Protein AF-0000000067989330 (afdb_homodimer)

Nearest PDB structures (foldseek):
  2az1-assembly1_B  TM=4.682E-01  e=2.574E+00  Halobacterium salinarum
  4ane-assembly1_D  TM=4.629E-01  e=2.574E+00  Mycobacterium tuberculosis
  5x00-assembly1_B  TM=3.707E-01  e=2.950E+00  Vibrio cholerae M66-2
  3vgv-assembly1_A  TM=3.339E-01  e=3.381E+00  Halomonas sp. #593
  7pqe-assembly1_C  TM=2.725E-01  e=4.754E+00  Legionella pneumophila

InterPro domains:
  IPR029063 S-adenosyl-L-methionine-dependent methyltransferase superfamily [G3DSA:3.40.50.150] (1-81)
  IPR029063 S-adenosyl-L-methionine-dependent methyltransferase superfamily [SSF53335] (1-58)

pLDDT: mean 79.49, std 16.23, range [40.19, 97.88]

Secondary structure (DSSP, 8-state):
-HHHHHHHSPTT-EEEEEEE------TTHHHHHHHHHHHHHHHHHHHHHTSTTBPPPEEEEE---TT--TTSHHHHHHHHTT---TTS-EEEEEEEBSS------/-HHHHHHHSPTT-EEEEEEE------GGGHHHHHHHHHHHHHHHHHHHHTSTTBPPPEEEEE---TT--TTSHHHHHHHHTT---TTS-EEEEEEEBSS------

Sequence (210 aa):
VFAEVFRLLKPGGVFIVSFSNRMFYEKAISAWREGTGYSRVQFVVQYFQSVEGFTEPEVIRKLPAANDEENSPVGWIMKLFGLFSGSDPFYAVIAYRNFKPIHDNVFAEVFRLLKPGGVFIVSFSNRMFYEKAISAWREGTGYSRVQFVVQYFQSVEGFTEPEVIRKLPAANDEENSPVGWIMKLFGLFSGSDPFYAVIAYRNFKPIHDN

Organism: Pisum sativum (NCBI:txid3888)

Radius of gyration: 16.74 Å; Cα contacts (8 Å, |Δi|>4): 351; chains: 2; bounding box: 35×39×51 Å

Solvent-accessible surface area (backbone atoms only — not comparable to full-atom values): 11647 Å² total; per-residue (Å²): 109,66,60,59,51,52,70,71,42,46,81,40,7,39,42,35,44,32,40,32,42,81,58,73,84,56,75,83,50,51,68,64,46,46,52,53,50,48,52,54,49,50,51,54,47,49,54,50,69,68,32,88,52,46,35,84,66,44,79,49,77,45,66,51,45,97,75,47,56,62,86,36,73,64,28,48,46,31,46,73,74,65,39,79,56,53,49,29,36,37,38,34,40,35,31,14,29,67,37,75,72,80,73,81,130,109,63,59,60,52,52,69,72,42,48,81,40,9,39,43,35,44,32,39,32,41,80,57,73,82,57,76,85,50,51,68,64,47,47,52,54,50,50,52,53,49,50,50,53,47,50,54,52,68,69,32,89,53,47,36,83,66,43,78,48,77,44,66,48,44,97,77,46,56,62,82,35,73,65,27,49,47,31,44,74,75,65,40,80,56,51,49,28,36,36,38,35,40,35,33,16,29,67,39,72,73,79,71,82,129

Structure (mmCIF, N/CA/C/O backbone):
data_AF-0000000067989330-model_v1
#
loop_
_entity.id
_entity.type
_entity.pdbx_description
1 polymer 'Uncharacterized protein'
#
loop_
_atom_site.group_PDB
_atom_site.id
_atom_site.type_symbol
_atom_site.label_atom_id
_atom_site.label_alt_id
_atom_site.label_comp_id
_atom_site.label_asym_id
_atom_site.label_entity_id
_atom_site.label_seq_id
_atom_site.pdbx_PDB_ins_code
_atom_site.Cartn_x
_atom_site.Cartn_y
_atom_site.Cartn_z
_atom_site.occupancy
_atom_site.B_iso_or_equiv
_atom_site.auth_seq_id
_atom_site.auth_comp_id
_atom_site.auth_asym_id
_atom_site.auth_atom_id
_atom_site.pdbx_PDB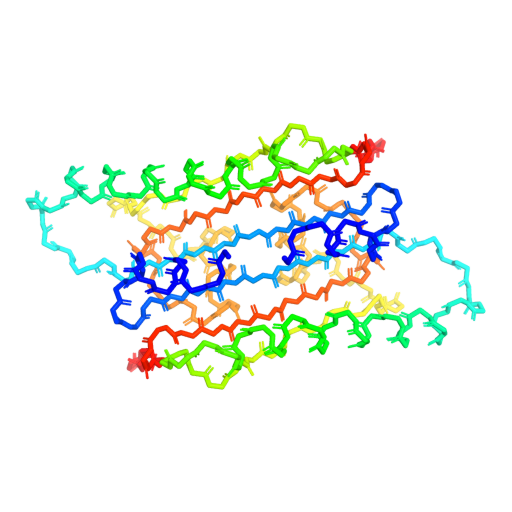_model_num
ATOM 1 N N . VAL A 1 1 ? 0.65 -13.734 -3.471 1 89.94 1 VAL A N 1
ATOM 2 C CA . VAL A 1 1 ? 0.939 -12.766 -2.42 1 89.94 1 VAL A CA 1
ATOM 3 C C . VAL A 1 1 ? -0.36 -12.344 -1.74 1 89.94 1 VAL A C 1
ATOM 5 O O . VAL A 1 1 ? -0.466 -12.375 -0.512 1 89.94 1 VAL A O 1
ATOM 8 N N . PHE A 1 2 ? -1.464 -12.07 -2.402 1 94.44 2 PHE A N 1
ATOM 9 C CA . PHE A 1 2 ? -2.676 -11.516 -1.812 1 94.44 2 PHE A CA 1
ATOM 10 C C . PHE A 1 2 ? -3.354 -12.531 -0.903 1 94.44 2 PHE A C 1
ATOM 12 O O . PHE A 1 2 ? -3.816 -12.188 0.186 1 94.44 2 PHE A O 1
ATOM 19 N N . ALA A 1 3 ? -3.352 -13.766 -1.355 1 94.06 3 ALA A N 1
ATOM 20 C CA . ALA A 1 3 ? -3.939 -14.82 -0.529 1 94.06 3 ALA A CA 1
ATOM 21 C C . ALA A 1 3 ? -3.156 -15 0.768 1 94.06 3 ALA A C 1
ATOM 23 O O . ALA A 1 3 ? -3.742 -15.227 1.829 1 94.06 3 ALA A O 1
ATOM 24 N N . GLU A 1 4 ? -1.891 -14.953 0.592 1 92 4 GLU A N 1
ATOM 25 C CA . GLU A 1 4 ? -1.047 -15.109 1.773 1 92 4 GLU A CA 1
ATOM 26 C C . GLU A 1 4 ? -1.251 -13.961 2.752 1 92 4 GLU A C 1
ATOM 28 O O . GLU A 1 4 ? -1.34 -14.172 3.963 1 92 4 GLU A O 1
ATOM 33 N N . VAL A 1 5 ? -1.293 -12.711 2.213 1 93.38 5 VAL A N 1
ATOM 34 C CA . VAL A 1 5 ? -1.535 -11.562 3.078 1 93.38 5 VAL A CA 1
ATOM 35 C C . VAL A 1 5 ? -2.887 -11.711 3.771 1 93.38 5 VAL A C 1
ATOM 37 O O . VAL A 1 5 ? -3.018 -11.414 4.961 1 93.38 5 VAL A O 1
ATOM 40 N N . PHE A 1 6 ? -3.871 -12.203 3.037 1 94.75 6 PHE A N 1
ATOM 41 C CA . PHE A 1 6 ? -5.191 -12.438 3.611 1 94.75 6 PHE A CA 1
ATOM 42 C C . PHE A 1 6 ? -5.098 -13.359 4.82 1 94.75 6 PHE A C 1
ATOM 44 O O . PHE A 1 6 ? -5.73 -13.117 5.848 1 94.75 6 PHE A O 1
ATOM 51 N N . ARG A 1 7 ? -4.309 -14.352 4.707 1 93.38 7 ARG A N 1
ATOM 52 C CA . ARG A 1 7 ? -4.195 -15.336 5.781 1 93.38 7 ARG A CA 1
ATOM 53 C C . ARG A 1 7 ? -3.477 -14.742 6.988 1 93.38 7 ARG A C 1
ATOM 55 O O . ARG A 1 7 ? -3.74 -15.133 8.125 1 93.38 7 ARG A O 1
ATOM 62 N N . LEU A 1 8 ? -2.625 -13.797 6.727 1 88.69 8 LEU A N 1
ATOM 63 C CA . LEU A 1 8 ? -1.818 -13.203 7.789 1 88.69 8 LEU A CA 1
ATOM 64 C C . LEU A 1 8 ? -2.604 -12.125 8.531 1 88.69 8 LEU A C 1
ATOM 66 O O . LEU A 1 8 ? -2.283 -11.797 9.68 1 88.69 8 LEU A O 1
ATOM 70 N N . LEU A 1 9 ? -3.631 -11.555 7.906 1 90.06 9 LEU A N 1
ATOM 71 C CA . LEU A 1 9 ? -4.438 -10.508 8.523 1 90.06 9 LEU A CA 1
ATOM 72 C C . LEU A 1 9 ? -5.449 -11.102 9.5 1 90.06 9 LEU A C 1
ATOM 74 O O . LEU A 1 9 ? -5.996 -12.18 9.25 1 90.06 9 LEU A O 1
ATOM 78 N N . LYS A 1 10 ? -5.609 -10.391 10.547 1 89.38 10 LYS A N 1
ATOM 79 C CA . LYS A 1 10 ? -6.77 -10.688 11.375 1 89.38 10 LYS A CA 1
ATOM 80 C C . LYS A 1 10 ? -8.055 -10.188 10.727 1 89.38 10 LYS A C 1
ATOM 82 O O . LYS A 1 10 ? -8.031 -9.273 9.898 1 89.38 10 LYS A O 1
ATOM 87 N N . PRO A 1 11 ? -9.172 -10.859 11.055 1 92.44 11 PRO A N 1
ATOM 88 C CA . PRO A 1 11 ? -10.43 -10.289 10.562 1 92.44 11 PRO A CA 1
ATOM 89 C C . PRO A 1 11 ? -10.539 -8.789 10.836 1 92.44 11 PRO A C 1
ATOM 91 O O . PRO A 1 11 ? -10.242 -8.336 11.945 1 92.44 11 PRO A O 1
ATOM 94 N N . GLY A 1 12 ? -10.93 -8.023 9.922 1 91.44 12 GLY A N 1
ATOM 95 C CA . GLY A 1 12 ? -11 -6.574 10.047 1 91.44 12 GLY A CA 1
ATOM 96 C C . GLY A 1 12 ? -9.688 -5.883 9.719 1 91.44 12 GLY A C 1
ATOM 97 O O . GLY A 1 12 ? -9.625 -4.652 9.664 1 91.44 12 GLY A O 1
ATOM 98 N N . GLY A 1 13 ? -8.633 -6.703 9.57 1 91.44 13 GLY A N 1
ATOM 99 C CA . GLY A 1 13 ? -7.355 -6.125 9.172 1 91.44 13 GLY A CA 1
ATOM 100 C C . GLY A 1 13 ? -7.391 -5.523 7.777 1 91.44 13 GLY A C 1
ATOM 101 O O . GLY A 1 13 ? -8.148 -5.973 6.918 1 91.44 13 GLY A O 1
ATOM 102 N N . VAL A 1 14 ? -6.586 -4.535 7.586 1 93.06 14 VAL A N 1
ATOM 103 C CA . VAL A 1 14 ? -6.602 -3.799 6.324 1 93.06 14 VAL A CA 1
ATOM 104 C C . VAL A 1 14 ? -5.34 -4.121 5.523 1 93.06 14 VAL A C 1
ATOM 106 O O . VAL A 1 14 ? -4.266 -4.312 6.098 1 93.06 14 VAL A O 1
ATOM 109 N N . PHE A 1 15 ? -5.461 -4.262 4.188 1 94.56 15 PHE A N 1
ATOM 110 C CA . PHE A 1 15 ? -4.406 -4.426 3.197 1 94.56 15 PHE A CA 1
ATOM 111 C C . PHE A 1 15 ? -4.48 -3.33 2.139 1 94.56 15 PHE A C 1
ATOM 113 O O . PHE A 1 15 ? -5.543 -3.098 1.555 1 94.56 15 PHE A O 1
ATOM 120 N N . ILE A 1 16 ? -3.406 -2.57 2.014 1 94.06 16 ILE A N 1
ATOM 121 C CA . ILE A 1 16 ? -3.346 -1.416 1.124 1 94.06 16 ILE A CA 1
ATOM 122 C C . ILE A 1 16 ? -2.227 -1.61 0.103 1 94.06 16 ILE A C 1
ATOM 124 O O . ILE A 1 16 ? -1.088 -1.911 0.47 1 94.06 16 ILE A O 1
ATOM 128 N N . VAL A 1 17 ? -2.531 -1.491 -1.108 1 95.75 17 VAL A N 1
ATOM 129 C CA . VAL A 1 17 ? -1.569 -1.532 -2.203 1 95.75 17 VAL A CA 1
ATOM 130 C C . VAL A 1 17 ? -1.568 -0.195 -2.941 1 95.75 17 VAL A C 1
ATOM 132 O O . VAL A 1 17 ? -2.607 0.25 -3.434 1 95.75 17 VAL A O 1
ATOM 135 N N . SER A 1 18 ? -0.429 0.461 -2.982 1 92.88 18 SER A N 1
ATOM 136 C CA . SER A 1 18 ? -0.353 1.779 -3.602 1 92.88 18 SER A CA 1
ATOM 137 C C . SER A 1 18 ? 0.789 1.853 -4.609 1 92.88 18 SER A C 1
ATOM 139 O O . SER A 1 18 ? 1.743 1.076 -4.531 1 92.88 18 SER A O 1
ATOM 141 N N . PHE A 1 19 ? 0.673 2.74 -5.516 1 91.12 19 PHE A N 1
ATOM 142 C CA . PHE A 1 19 ? 1.76 2.986 -6.453 1 91.12 19 PHE A CA 1
ATOM 143 C C . PHE A 1 19 ? 1.653 4.387 -7.051 1 91.12 19 PHE A C 1
ATOM 145 O O . PHE A 1 19 ? 0.578 4.984 -7.047 1 91.12 19 PHE A O 1
ATOM 152 N N . SER A 1 20 ? 2.768 4.922 -7.441 1 88 20 SER A N 1
ATOM 153 C CA . SER A 1 20 ? 2.887 6.238 -8.062 1 88 20 SER A CA 1
ATOM 154 C C . SER A 1 20 ? 4.012 6.266 -9.086 1 88 20 SER A C 1
ATOM 156 O O . SER A 1 20 ? 5.043 5.617 -8.906 1 88 20 SER A O 1
ATOM 158 N N . ASN A 1 21 ? 3.723 6.941 -10.219 1 83.56 21 ASN A N 1
ATOM 159 C CA . ASN A 1 21 ? 4.762 7.297 -11.18 1 83.56 21 ASN A CA 1
ATOM 160 C C . ASN A 1 21 ? 4.992 8.805 -11.227 1 83.56 21 ASN A C 1
ATOM 162 O O . ASN A 1 21 ? 4.039 9.586 -11.148 1 83.56 21 ASN A O 1
ATOM 166 N N . ARG A 1 22 ? 6.207 9.156 -11.133 1 77.12 22 ARG A N 1
ATOM 167 C CA . ARG A 1 22 ? 6.504 10.578 -11.281 1 77.12 22 ARG A CA 1
ATOM 168 C C . ARG A 1 22 ? 5.906 11.133 -12.57 1 77.12 22 ARG A C 1
ATOM 170 O O . ARG A 1 22 ? 5.941 10.469 -13.609 1 77.12 22 ARG A O 1
ATOM 177 N N . MET A 1 23 ? 5.066 12.281 -12.305 1 69.94 23 MET A N 1
ATOM 178 C CA . MET A 1 23 ? 4.535 12.945 -13.492 1 69.94 23 MET A CA 1
ATOM 179 C C . MET A 1 23 ? 5.504 14.008 -14 1 69.94 23 MET A C 1
ATOM 181 O O . MET A 1 23 ? 6.086 14.758 -13.203 1 69.94 23 MET A O 1
ATOM 185 N N . PHE A 1 24 ? 5.996 13.789 -15.109 1 59.03 24 PHE A N 1
ATOM 186 C CA . PHE A 1 24 ? 6.715 14.875 -15.766 1 59.03 24 PHE A CA 1
ATOM 187 C C . PHE A 1 24 ? 5.746 15.805 -16.484 1 59.03 24 PHE A C 1
ATOM 189 O O . PHE A 1 24 ? 4.754 15.352 -17.062 1 59.03 24 PHE A O 1
ATOM 196 N N . TYR A 1 25 ? 5.262 16.969 -15.922 1 52.5 25 TYR A N 1
ATOM 197 C CA . TYR A 1 25 ? 4.363 18.031 -16.359 1 52.5 25 TYR A CA 1
ATOM 198 C C . TYR A 1 25 ? 4.188 18.016 -17.859 1 52.5 25 TYR A C 1
ATOM 200 O O . TYR A 1 25 ? 3.656 18.969 -18.453 1 52.5 25 TYR A O 1
ATOM 208 N N . GLU A 1 26 ? 4.422 17.031 -18.578 1 50.88 26 GLU A N 1
ATOM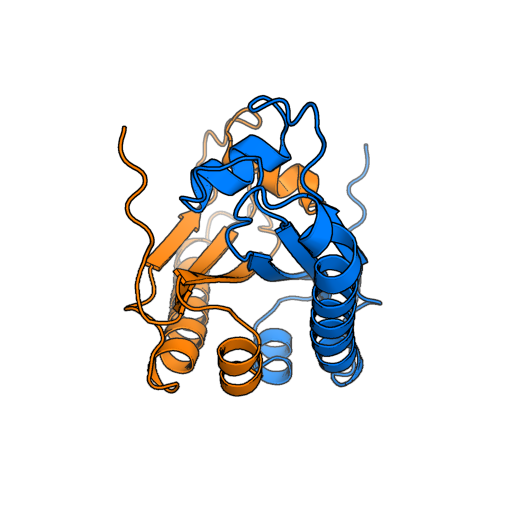 209 C CA . GLU A 1 26 ? 4.078 17.391 -19.953 1 50.88 26 GLU A CA 1
ATOM 210 C C . GLU A 1 26 ? 2.568 17.328 -20.172 1 50.88 26 GLU A C 1
ATOM 212 O O . GLU A 1 26 ? 1.922 16.344 -19.797 1 50.88 26 GLU A O 1
ATOM 217 N N . LYS A 1 27 ? 1.828 18.438 -20.344 1 49.81 27 LYS A N 1
ATOM 218 C CA . LYS A 1 27 ? 0.427 18.688 -20.672 1 49.81 27 LYS A CA 1
ATOM 219 C C . LYS A 1 27 ? -0.193 17.469 -21.375 1 49.81 27 LYS A C 1
ATOM 221 O O . LYS A 1 27 ? -1.344 17.125 -21.109 1 49.81 27 LYS A O 1
ATOM 226 N N . ALA A 1 28 ? 0.217 17.234 -22.547 1 50.84 28 ALA A N 1
ATOM 227 C CA . ALA A 1 28 ? -0.42 16.312 -23.484 1 50.84 28 ALA A CA 1
ATOM 228 C C . ALA A 1 28 ? -0.554 14.922 -22.875 1 50.84 28 ALA A C 1
ATOM 230 O O . ALA A 1 28 ? -1.504 14.195 -23.188 1 50.84 28 ALA A O 1
ATOM 231 N N . ILE A 1 29 ? 0.165 14.602 -21.859 1 53.69 29 ILE A N 1
ATOM 232 C CA . ILE A 1 29 ? 0.426 13.227 -21.453 1 53.69 29 ILE A CA 1
ATOM 233 C C . ILE A 1 29 ? -0.495 12.852 -20.281 1 53.69 29 ILE A C 1
ATOM 235 O O . ILE A 1 29 ? -0.754 11.672 -20.047 1 53.69 29 ILE A O 1
ATOM 239 N N . SER A 1 30 ? -1.407 13.805 -20 1 57.06 30 SER A N 1
ATOM 240 C CA . SER A 1 30 ? -2.18 13.531 -18.797 1 57.06 30 SER A CA 1
ATOM 241 C C . SER A 1 30 ? -3.25 12.477 -19.047 1 57.06 30 SER A C 1
ATOM 243 O O . SER A 1 30 ? -3.42 11.555 -18.25 1 57.06 30 SER A O 1
ATOM 245 N N . ALA A 1 31 ? -3.982 12.727 -20.297 1 56.81 31 ALA A N 1
ATOM 246 C CA . ALA A 1 31 ? -5.105 11.828 -20.547 1 56.81 31 ALA A CA 1
ATOM 247 C C . ALA A 1 31 ? -4.637 10.383 -20.688 1 56.81 31 ALA A C 1
ATOM 249 O O . ALA A 1 31 ? -5.258 9.469 -20.141 1 56.81 31 ALA A O 1
ATOM 250 N N . TRP A 1 32 ? -3.637 10.219 -21.469 1 57.34 32 TRP A N 1
ATOM 251 C CA . TRP A 1 32 ? -3.127 8.875 -21.703 1 57.34 32 TRP A CA 1
ATOM 252 C C . TRP A 1 32 ? -2.607 8.258 -20.406 1 57.34 32 TRP A C 1
ATOM 254 O O . TRP A 1 32 ? -2.818 7.07 -20.156 1 57.34 32 TRP A O 1
ATOM 264 N N . ARG A 1 33 ? -2.182 9.055 -19.641 1 60.06 33 ARG A N 1
ATOM 265 C CA . ARG A 1 33 ? -1.588 8.586 -18.391 1 60.06 33 ARG A CA 1
ATOM 266 C C . ARG A 1 33 ? -2.662 8.109 -17.422 1 60.06 33 ARG A C 1
ATOM 268 O O . ARG A 1 33 ? -2.475 7.105 -16.719 1 60.06 33 ARG A O 1
ATOM 275 N N . GLU A 1 34 ? -3.705 8.781 -17.547 1 61.72 34 GLU A N 1
ATOM 276 C CA . GLU A 1 34 ? -4.805 8.383 -16.672 1 61.72 34 GLU A CA 1
ATOM 277 C C . GLU A 1 34 ? -5.34 7.004 -17.047 1 61.72 34 GLU A C 1
ATOM 279 O O . GLU A 1 34 ? -5.711 6.215 -16.188 1 61.72 34 GLU A O 1
ATOM 284 N N . GLY A 1 35 ? -5.273 6.754 -18.328 1 63.16 35 GLY A N 1
ATOM 285 C CA . GLY A 1 35 ? -5.723 5.441 -18.766 1 63.16 35 GLY A CA 1
ATOM 286 C C . GLY A 1 35 ? -4.859 4.309 -18.25 1 63.16 35 GLY A C 1
ATOM 287 O O . GLY A 1 35 ? -5.375 3.293 -17.781 1 63.16 35 GLY A O 1
ATOM 288 N N . THR A 1 36 ? -3.645 4.668 -18.219 1 71.56 36 THR A N 1
ATOM 289 C CA . THR A 1 36 ? -2.715 3.643 -17.75 1 71.56 36 THR A CA 1
ATOM 290 C C . THR A 1 36 ? -2.842 3.436 -16.25 1 71.56 36 THR A C 1
ATOM 292 O O . THR A 1 36 ? -2.83 2.301 -15.766 1 71.56 36 THR A O 1
ATOM 295 N N . GLY A 1 37 ? -3.178 4.621 -15.617 1 74.88 37 GLY A N 1
ATOM 296 C CA . GLY A 1 37 ? -3.371 4.527 -14.18 1 74.88 37 GLY A CA 1
ATOM 297 C C . GLY A 1 37 ? -4.594 3.717 -13.789 1 74.88 37 GLY A C 1
ATOM 298 O O . GLY A 1 37 ? -4.535 2.9 -12.867 1 74.88 37 GLY A O 1
ATOM 299 N N . TYR A 1 38 ? -5.602 3.955 -14.625 1 78.44 38 TYR A N 1
ATOM 300 C CA . TYR A 1 38 ? -6.844 3.232 -14.375 1 78.44 38 TYR A CA 1
ATOM 301 C C . TYR A 1 38 ? -6.652 1.731 -14.562 1 78.44 38 TYR A C 1
ATOM 303 O O . TYR A 1 38 ? -7.113 0.932 -13.75 1 78.44 38 TYR A O 1
ATOM 311 N N . SER A 1 39 ? -5.969 1.398 -15.586 1 85.75 39 SER A N 1
ATOM 312 C CA . SER A 1 39 ? -5.754 -0.017 -15.867 1 85.75 39 SER A CA 1
ATOM 313 C C . SER A 1 39 ? -4.934 -0.68 -14.766 1 85.75 39 SER A C 1
ATOM 315 O O . SER A 1 39 ? -5.203 -1.82 -14.383 1 85.75 39 SER A O 1
ATOM 317 N N . ARG A 1 40 ? -4.008 0.059 -14.25 1 86.88 40 ARG A N 1
ATOM 318 C CA . ARG A 1 40 ? -3.164 -0.493 -13.195 1 86.88 40 ARG A CA 1
ATOM 319 C C . ARG A 1 40 ? -3.959 -0.708 -11.906 1 86.88 40 ARG A C 1
ATOM 321 O O . ARG A 1 40 ? -3.799 -1.729 -11.234 1 86.88 40 ARG A O 1
ATOM 328 N N . VAL A 1 41 ? -4.848 0.249 -11.711 1 91.81 41 VAL A N 1
ATOM 329 C CA . VAL A 1 41 ? -5.695 0.142 -10.531 1 91.81 41 VAL A CA 1
ATOM 330 C C . VAL A 1 41 ? -6.617 -1.07 -10.664 1 91.81 41 VAL A C 1
ATOM 332 O O . VAL A 1 41 ? -6.77 -1.849 -9.727 1 91.81 41 VAL A O 1
ATOM 335 N N . GLN A 1 42 ? -7.172 -1.162 -11.805 1 92.75 42 GLN A N 1
ATOM 336 C CA . GLN A 1 42 ? -8.102 -2.264 -12.039 1 92.75 42 GLN A CA 1
ATOM 337 C C . GLN A 1 42 ? -7.398 -3.611 -11.906 1 92.75 42 GLN A C 1
ATOM 339 O O . GLN A 1 42 ? -7.996 -4.586 -11.445 1 92.75 42 GLN A O 1
ATOM 344 N N . PHE A 1 43 ? -6.23 -3.598 -12.32 1 93 43 PHE A N 1
ATOM 345 C CA . PHE A 1 43 ? -5.426 -4.805 -12.18 1 93 43 PHE A CA 1
ATOM 346 C C . PHE A 1 43 ? -5.316 -5.215 -10.711 1 93 43 PHE A C 1
ATOM 348 O O . PHE A 1 43 ? -5.562 -6.371 -10.367 1 93 43 PHE A O 1
ATOM 355 N N . VAL A 1 44 ? -5.012 -4.344 -9.844 1 94.69 44 VAL A N 1
ATOM 356 C CA . VAL A 1 44 ? -4.867 -4.617 -8.414 1 94.69 44 VAL A CA 1
ATOM 357 C C . VAL A 1 44 ? -6.223 -5.008 -7.828 1 94.69 44 VAL A C 1
ATOM 359 O O . VAL A 1 44 ? -6.316 -5.949 -7.035 1 94.69 44 VAL A O 1
ATOM 362 N N . VAL A 1 45 ? -7.273 -4.293 -8.273 1 96.44 45 VAL A N 1
ATOM 363 C CA . VAL A 1 45 ? -8.625 -4.582 -7.809 1 96.44 45 VAL A CA 1
ATOM 364 C C . VAL A 1 45 ? -8.977 -6.035 -8.102 1 96.44 45 VAL A C 1
ATOM 366 O O . VAL A 1 45 ? -9.508 -6.742 -7.242 1 96.44 45 VAL A O 1
ATOM 369 N N . GLN A 1 46 ? -8.625 -6.453 -9.227 1 96.5 46 GLN A N 1
ATOM 370 C CA . GLN A 1 46 ? -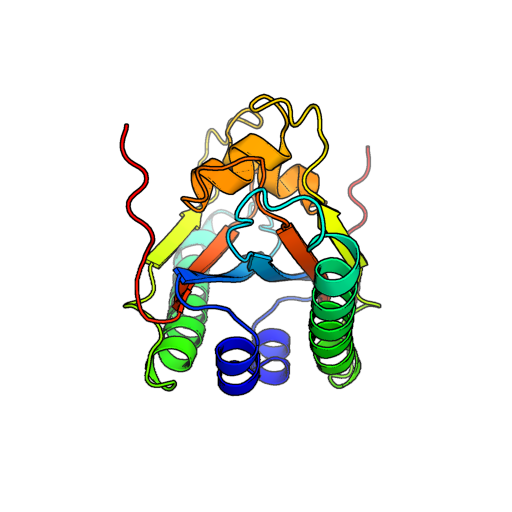8.93 -7.824 -9.633 1 96.5 46 GLN A CA 1
ATOM 371 C C . GLN A 1 46 ? -8.227 -8.836 -8.734 1 96.5 46 GLN A C 1
ATOM 373 O O . GLN A 1 46 ? -8.773 -9.898 -8.445 1 96.5 46 GLN A O 1
ATOM 378 N N . TYR A 1 47 ? -7.008 -8.523 -8.352 1 95.38 47 TYR A N 1
ATOM 379 C CA . TYR A 1 47 ? -6.277 -9.438 -7.477 1 95.38 47 TYR A CA 1
ATOM 380 C C . TYR A 1 47 ? -6.938 -9.523 -6.105 1 95.38 47 TYR A C 1
ATOM 382 O O . TYR A 1 47 ? -7.027 -10.609 -5.523 1 95.38 47 TYR A O 1
ATOM 390 N N . PHE A 1 48 ? -7.406 -8.406 -5.52 1 97.31 48 PHE A N 1
ATOM 391 C CA . PHE A 1 48 ? -8.164 -8.461 -4.277 1 97.31 48 PHE A CA 1
ATOM 392 C C . PHE A 1 48 ? -9.406 -9.328 -4.441 1 97.31 48 PHE A C 1
ATOM 394 O O . PHE A 1 48 ? -9.711 -10.156 -3.58 1 97.31 48 PHE A O 1
ATOM 401 N N . GLN A 1 49 ? -10.094 -9.148 -5.594 1 97.31 49 GLN A N 1
ATOM 402 C CA . GLN A 1 49 ? -11.367 -9.828 -5.836 1 97.31 49 GLN A CA 1
ATOM 403 C C . GLN A 1 49 ? -11.156 -11.32 -6.066 1 97.31 49 GLN A C 1
ATOM 405 O O . GLN A 1 49 ? -12.086 -12.109 -5.914 1 97.31 49 GLN A O 1
ATOM 410 N N . SER A 1 50 ? -9.961 -11.656 -6.426 1 96.69 50 SER A N 1
ATOM 411 C CA . SER A 1 50 ? -9.68 -13.062 -6.695 1 96.69 50 SER A CA 1
ATOM 412 C C . SER A 1 50 ? -9.5 -13.852 -5.402 1 96.69 50 SER A C 1
ATOM 414 O O . SER A 1 50 ? -9.43 -15.078 -5.418 1 96.69 50 SER A O 1
ATOM 416 N N . VAL A 1 51 ? -9.328 -13.195 -4.316 1 97.38 51 VAL A N 1
ATOM 417 C CA . VAL A 1 51 ? -9.156 -13.844 -3.02 1 97.38 51 VAL A CA 1
ATOM 418 C C . VAL A 1 51 ? -10.469 -13.773 -2.232 1 97.38 51 VAL A C 1
ATOM 420 O O . VAL A 1 51 ? -10.93 -12.68 -1.885 1 97.38 51 VAL A O 1
ATOM 423 N N . GLU A 1 52 ? -11.047 -14.906 -1.976 1 97.38 52 GLU A N 1
ATOM 424 C CA . GLU A 1 52 ? -12.266 -14.938 -1.18 1 97.38 52 GLU A CA 1
ATOM 425 C C . GLU A 1 52 ? -12.016 -14.43 0.238 1 97.38 52 GLU A C 1
ATOM 427 O O . GLU A 1 52 ? -11.062 -14.852 0.894 1 97.38 52 GLU A O 1
ATOM 432 N N . GLY A 1 53 ? -12.922 -13.484 0.653 1 97.56 53 GLY A N 1
ATOM 433 C CA . GLY A 1 53 ? -12.828 -13.016 2.027 1 97.56 53 GLY A CA 1
ATOM 434 C C . GLY A 1 53 ? -12.477 -11.547 2.137 1 97.56 53 GLY A C 1
ATOM 435 O O . GLY A 1 53 ? -12.844 -10.883 3.111 1 97.56 53 GLY A O 1
ATOM 436 N N . PHE A 1 54 ? -11.641 -11.016 1.243 1 97.81 54 PHE A N 1
ATOM 437 C CA . PHE A 1 54 ? -11.453 -9.57 1.234 1 97.81 54 PHE A CA 1
ATOM 438 C C . PHE A 1 54 ? -12.773 -8.852 0.974 1 97.81 54 PHE A C 1
ATOM 440 O O . PHE A 1 54 ? -13.602 -9.336 0.199 1 97.81 54 PHE A O 1
ATOM 447 N N . THR A 1 55 ? -12.969 -7.738 1.571 1 97.56 55 THR A N 1
ATOM 448 C CA . THR A 1 55 ? -14.086 -6.867 1.226 1 97.56 55 THR A CA 1
ATOM 449 C C . THR A 1 55 ? -13.93 -6.316 -0.189 1 97.56 55 THR A C 1
ATOM 451 O O . THR A 1 55 ? -12.859 -6.441 -0.791 1 97.56 55 THR A O 1
ATOM 454 N N . GLU A 1 56 ? -15.062 -5.758 -0.704 1 97.44 56 GLU A N 1
ATOM 455 C CA . GLU A 1 56 ? -14.938 -5.031 -1.965 1 97.44 56 GLU A CA 1
ATOM 456 C C . GLU A 1 56 ? -13.859 -3.957 -1.879 1 97.44 56 GLU A C 1
ATOM 458 O O . GLU A 1 56 ? -13.898 -3.102 -0.991 1 97.44 56 GLU A O 1
ATOM 463 N N . PRO A 1 57 ? -12.906 -4.035 -2.762 1 97.06 57 PRO A N 1
ATOM 464 C CA . PRO A 1 57 ? -11.812 -3.066 -2.689 1 97.06 57 PRO A CA 1
ATOM 465 C C . PRO A 1 57 ? -12.281 -1.628 -2.896 1 97.06 57 PRO A C 1
ATOM 467 O O . PRO A 1 57 ? -13.164 -1.376 -3.715 1 97.06 57 PRO A O 1
ATOM 470 N N . GLU A 1 58 ? -11.758 -0.711 -2.121 1 95.12 58 GLU A N 1
ATOM 471 C CA . GLU A 1 58 ? -11.906 0.731 -2.293 1 95.12 58 GLU A CA 1
ATOM 472 C C . GLU A 1 58 ? -10.703 1.325 -3.02 1 95.12 58 GLU A C 1
ATOM 474 O O . GLU A 1 58 ? -9.562 0.919 -2.781 1 95.12 58 GLU A O 1
ATOM 479 N N . VAL A 1 59 ? -11.008 2.293 -3.893 1 93 59 VAL A N 1
ATOM 480 C CA . VAL A 1 59 ? -9.938 2.898 -4.68 1 93 59 VAL A CA 1
ATOM 481 C C . VAL A 1 59 ? -9.781 4.367 -4.297 1 93 59 VAL A C 1
ATOM 483 O O . VAL A 1 59 ? -10.766 5.109 -4.242 1 93 59 VAL A O 1
ATOM 486 N N . ILE A 1 60 ? -8.562 4.746 -3.914 1 87.38 60 ILE A N 1
ATOM 487 C CA . ILE A 1 60 ? -8.195 6.145 -3.732 1 87.38 60 ILE A CA 1
ATOM 488 C C . ILE A 1 60 ? -7.293 6.594 -4.883 1 87.38 60 ILE A C 1
ATOM 490 O O . ILE A 1 60 ? -6.312 5.918 -5.211 1 87.38 60 ILE A O 1
ATOM 494 N N . ARG A 1 61 ? -7.66 7.672 -5.562 1 85.56 61 ARG A N 1
ATOM 495 C CA . ARG A 1 61 ? -6.859 8.227 -6.652 1 85.56 61 ARG A CA 1
ATOM 496 C C . ARG A 1 61 ? -6.586 9.711 -6.43 1 85.56 61 ARG A C 1
ATOM 498 O O . ARG A 1 61 ? -7.5 10.477 -6.109 1 85.56 61 ARG A O 1
ATOM 505 N N . LYS A 1 62 ? -5.285 10.023 -6.422 1 76.12 62 LYS A N 1
ATOM 506 C CA . LYS A 1 62 ? -4.898 11.43 -6.48 1 76.12 62 LYS A CA 1
ATOM 507 C C . LYS A 1 62 ? -4.254 11.766 -7.824 1 76.12 62 LYS A C 1
ATOM 509 O O . LYS A 1 62 ? -3.256 11.156 -8.211 1 76.12 62 LYS A O 1
ATOM 514 N N . LEU A 1 63 ? -4.91 12.625 -8.516 1 67.31 63 LEU A N 1
ATOM 515 C CA . LEU A 1 63 ? -4.359 13.094 -9.781 1 67.31 63 LEU A CA 1
ATOM 516 C C . LEU A 1 63 ? -3.748 14.484 -9.625 1 67.31 63 LEU A C 1
ATOM 518 O O . LEU A 1 63 ? -4.203 15.273 -8.797 1 67.31 63 LEU A O 1
ATOM 522 N N . PRO A 1 64 ? -2.584 14.617 -10.211 1 62 64 PRO A N 1
ATOM 523 C CA . PRO A 1 64 ? -1.971 15.945 -10.148 1 62 64 PRO A CA 1
ATOM 524 C C . PRO A 1 64 ? -2.967 17.062 -10.422 1 62 64 PRO A C 1
ATOM 526 O O . PRO A 1 64 ? -3.812 16.938 -11.312 1 62 64 PRO A O 1
ATOM 529 N N . ALA A 1 65 ? -3.498 17.672 -9.453 1 56.91 65 ALA A N 1
ATOM 530 C CA . ALA A 1 65 ? -4.293 18.859 -9.766 1 56.91 65 ALA A CA 1
ATOM 531 C C . ALA A 1 65 ? -3.418 20.109 -9.852 1 56.91 65 ALA A C 1
ATOM 533 O O . ALA A 1 65 ? -2.314 20.125 -9.305 1 56.91 65 ALA A O 1
ATOM 534 N N . ALA A 1 66 ? -3.744 20.891 -10.906 1 52.84 66 ALA A N 1
ATOM 535 C CA . ALA A 1 66 ? -3.07 22.172 -11.133 1 52.84 66 ALA A CA 1
ATOM 536 C C . ALA A 1 66 ? -2.705 22.828 -9.812 1 52.84 66 ALA A C 1
ATOM 538 O O . ALA A 1 66 ? -1.651 23.469 -9.695 1 52.84 66 ALA A O 1
ATOM 539 N N . ASN A 1 67 ? -3.516 22.781 -8.812 1 49.66 67 ASN A N 1
ATOM 540 C CA . ASN A 1 67 ? -3.273 23.453 -7.539 1 49.66 67 ASN A CA 1
ATOM 541 C C . ASN A 1 67 ? -2.938 22.469 -6.434 1 49.66 67 ASN A C 1
ATOM 543 O O . ASN A 1 67 ? -3.812 22.078 -5.656 1 49.66 67 ASN A O 1
ATOM 547 N N . ASP A 1 68 ? -2.082 21.625 -6.648 1 52.97 68 ASP A N 1
ATOM 548 C CA . ASP A 1 68 ? -1.709 20.547 -5.746 1 52.97 68 ASP A CA 1
ATOM 549 C C . ASP A 1 68 ? -1.22 21.078 -4.406 1 52.97 68 ASP A C 1
ATOM 551 O O . ASP A 1 68 ? -0.204 21.781 -4.344 1 52.97 68 ASP A O 1
ATOM 555 N N . GLU A 1 69 ? -2.047 21.531 -3.652 1 51.66 69 GLU A N 1
ATOM 556 C CA . GLU A 1 69 ? -1.661 22.047 -2.346 1 51.66 69 GLU A CA 1
ATOM 557 C C . GLU A 1 69 ? -0.88 21.016 -1.544 1 51.66 69 GLU A C 1
ATOM 559 O O . GLU A 1 69 ? -1.374 19.906 -1.297 1 51.66 69 GLU A O 1
ATOM 564 N N . GLU A 1 70 ? 0.427 21.125 -1.544 1 56.47 70 GLU A N 1
ATOM 565 C CA . GLU A 1 70 ? 1.401 20.422 -0.708 1 56.47 70 GLU A CA 1
ATOM 566 C C . GLU A 1 70 ? 0.825 20.109 0.67 1 56.47 70 GLU A C 1
ATOM 568 O O . GLU A 1 70 ? 1.185 19.109 1.288 1 56.47 70 GLU A O 1
ATOM 573 N N . ASN A 1 71 ? -0.164 20.906 1.014 1 60.84 71 ASN A N 1
ATOM 574 C CA . ASN A 1 71 ? -0.591 20.781 2.404 1 60.84 71 ASN A CA 1
ATOM 575 C C . ASN A 1 71 ? -1.788 19.844 2.545 1 60.84 71 ASN A C 1
ATOM 577 O O . ASN A 1 71 ? -2.449 19.828 3.584 1 60.84 71 ASN A O 1
ATOM 581 N N . SER A 1 72 ? -2.027 19.094 1.424 1 70.06 72 SER A N 1
ATOM 582 C CA . SER A 1 72 ? -3.137 18.141 1.516 1 70.06 72 SER A CA 1
ATOM 583 C C . SER A 1 72 ? -2.713 16.859 2.227 1 70.06 72 SER A C 1
ATOM 585 O O . SER A 1 72 ? -1.521 16.562 2.314 1 70.06 72 SER A O 1
ATOM 587 N N . PRO A 1 73 ? -3.662 16.266 2.881 1 69.62 73 PRO A N 1
ATOM 588 C CA . PRO A 1 73 ? -3.35 14.984 3.52 1 69.62 73 PRO A CA 1
ATOM 589 C C . PRO A 1 73 ? -2.611 14.023 2.59 1 69.62 73 PRO A C 1
ATOM 591 O O . PRO A 1 73 ? -1.679 13.336 3.018 1 69.62 73 PRO A O 1
ATOM 594 N N . VAL A 1 74 ? -2.93 14.094 1.343 1 70.31 74 VAL A N 1
ATOM 595 C CA . VAL A 1 74 ? -2.266 13.219 0.382 1 70.31 74 VAL A CA 1
ATOM 596 C C . VAL A 1 74 ? -0.817 13.664 0.194 1 70.31 74 VAL A C 1
ATOM 598 O O . VAL A 1 74 ? 0.077 12.828 0.028 1 70.31 74 VAL A O 1
ATOM 601 N N . GLY A 1 75 ? -0.653 14.938 0.228 1 71.5 75 GLY A N 1
ATOM 602 C CA . GLY A 1 75 ? 0.704 15.453 0.16 1 71.5 75 GLY A CA 1
ATOM 603 C C . GLY A 1 75 ? 1.591 14.953 1.286 1 71.5 75 GLY A C 1
ATOM 604 O O . GLY A 1 75 ? 2.752 14.609 1.062 1 71.5 75 GLY A O 1
ATOM 605 N N . TRP A 1 76 ? 1.016 14.812 2.424 1 71.38 76 TRP A N 1
ATOM 606 C CA . TRP A 1 76 ? 1.761 14.336 3.586 1 71.38 76 TRP A CA 1
ATOM 607 C C . TRP A 1 76 ? 2.088 12.852 3.449 1 71.38 76 TRP A C 1
ATOM 609 O O . TRP A 1 76 ? 3.193 12.422 3.789 1 71.38 76 TRP A O 1
ATOM 619 N N . ILE A 1 77 ? 1.153 12.141 2.939 1 72.88 77 ILE A N 1
ATOM 620 C CA . ILE A 1 77 ? 1.369 10.711 2.73 1 72.88 77 ILE A CA 1
ATOM 621 C C . ILE A 1 77 ? 2.514 10.5 1.741 1 72.88 77 ILE A C 1
ATOM 623 O O . ILE A 1 77 ? 3.396 9.672 1.97 1 72.88 77 ILE A O 1
ATOM 627 N N . MET A 1 78 ? 2.422 11.258 0.82 1 75.44 78 MET A N 1
ATOM 628 C CA . MET A 1 78 ? 3.451 11.148 -0.21 1 75.44 78 MET A CA 1
ATOM 629 C C . MET A 1 78 ? 4.824 11.492 0.357 1 75.44 78 MET A C 1
ATOM 631 O O . MET A 1 78 ? 5.816 10.836 0.03 1 75.44 78 MET A O 1
ATOM 635 N N . LYS A 1 79 ? 4.805 12.516 1.195 1 74.31 79 LYS A N 1
ATOM 636 C CA . LYS A 1 79 ? 6.059 12.891 1.842 1 74.31 79 LYS A CA 1
ATOM 637 C C . LYS A 1 79 ? 6.559 11.781 2.756 1 74.31 79 LYS A C 1
ATOM 639 O O . LYS A 1 79 ? 7.762 11.508 2.811 1 74.31 79 LYS A O 1
ATOM 644 N N . LEU A 1 80 ? 5.648 11.141 3.406 1 73.62 80 LEU A N 1
ATOM 645 C CA . LEU A 1 80 ? 6.008 10.055 4.312 1 73.62 80 LEU A CA 1
ATOM 646 C C . LEU A 1 80 ? 6.664 8.906 3.549 1 73.62 80 LEU A C 1
ATOM 648 O O . LEU A 1 80 ? 7.621 8.305 4.035 1 73.62 80 LEU A O 1
ATOM 652 N N . PHE A 1 81 ? 6.117 8.703 2.332 1 76.75 81 PHE A N 1
ATOM 653 C CA . PHE A 1 81 ? 6.652 7.59 1.554 1 76.75 81 PHE A CA 1
ATOM 654 C C . PHE A 1 81 ? 7.816 8.055 0.685 1 76.75 81 PHE A C 1
ATOM 656 O O . PHE A 1 81 ? 8.336 7.281 -0.128 1 76.75 81 PHE A O 1
ATOM 663 N N . GLY A 1 82 ? 8.164 9.375 0.9 1 71.38 82 GLY A N 1
ATOM 664 C CA . GLY A 1 82 ? 9.328 9.883 0.194 1 71.38 82 GLY A CA 1
ATOM 665 C C . GLY A 1 82 ? 9.016 10.367 -1.208 1 71.38 82 GLY A C 1
ATOM 666 O O . GLY A 1 82 ? 9.906 10.484 -2.049 1 71.38 82 GLY A O 1
ATOM 667 N N . LEU A 1 83 ? 7.645 10.461 -1.31 1 69.75 83 LEU A N 1
ATOM 668 C CA . LEU A 1 83 ? 7.25 11 -2.605 1 69.75 83 LEU A CA 1
ATOM 669 C C . LEU A 1 83 ? 7.238 12.523 -2.576 1 69.75 83 LEU A C 1
ATOM 671 O O . LEU A 1 83 ? 6.852 13.125 -1.572 1 69.75 83 LEU A O 1
ATOM 675 N N . PHE A 1 84 ? 8.078 13.258 -3.076 1 61.84 84 PHE A N 1
ATOM 676 C CA . PHE A 1 84 ? 8.352 14.68 -2.924 1 61.84 84 PHE A CA 1
ATOM 677 C C . PHE A 1 84 ? 7.422 15.508 -3.801 1 61.84 84 PHE A C 1
ATOM 679 O O . PHE A 1 84 ? 7.195 16.688 -3.531 1 61.84 84 PHE A O 1
ATOM 686 N N . SER A 1 85 ? 6.957 14.898 -4.832 1 61.34 85 SER A N 1
ATOM 687 C CA . SER A 1 85 ? 6.207 15.805 -5.691 1 61.34 85 SER A CA 1
ATOM 688 C C . SER A 1 85 ? 4.703 15.586 -5.551 1 61.34 85 SER A C 1
ATOM 690 O O . SER A 1 85 ? 4.215 14.469 -5.746 1 61.34 85 SER A O 1
ATOM 692 N N . GLY A 1 86 ? 4.055 16.516 -4.984 1 62.5 86 GLY A N 1
ATOM 693 C CA . GLY A 1 86 ? 2.6 16.516 -4.941 1 62.5 86 GLY A CA 1
ATOM 694 C C . GLY A 1 86 ? 1.962 16.422 -6.316 1 62.5 86 GLY A C 1
ATOM 695 O O . GLY A 1 86 ? 0.747 16.25 -6.43 1 62.5 86 GLY A O 1
ATOM 696 N N . SER A 1 87 ? 2.789 16.375 -7.332 1 72.06 87 SER A N 1
ATOM 697 C CA . SER A 1 87 ? 2.229 16.375 -8.68 1 72.06 87 SER A CA 1
ATOM 698 C C . SER A 1 87 ? 2.143 14.961 -9.242 1 72.06 87 SER A C 1
ATOM 700 O O . SER A 1 87 ? 1.543 14.75 -10.305 1 72.06 87 SER A O 1
ATOM 702 N N . ASP A 1 88 ? 2.703 14.148 -8.477 1 79.62 88 ASP A N 1
ATOM 703 C CA . ASP A 1 88 ? 2.668 12.781 -8.984 1 79.62 88 ASP A CA 1
ATOM 704 C C . ASP A 1 88 ? 1.308 12.133 -8.727 1 79.62 88 ASP A C 1
ATOM 706 O O . ASP A 1 88 ? 0.708 12.336 -7.668 1 79.62 88 ASP A O 1
ATOM 710 N N . PRO A 1 89 ? 0.82 11.461 -9.766 1 83.69 89 PRO A N 1
ATOM 711 C CA . PRO A 1 89 ? -0.385 10.68 -9.484 1 83.69 89 PRO A CA 1
ATOM 712 C C . PRO A 1 89 ? -0.161 9.625 -8.398 1 83.69 89 PRO A C 1
ATOM 714 O O . PRO A 1 89 ? 0.941 9.078 -8.281 1 83.69 89 PRO A O 1
ATOM 717 N N . PHE A 1 90 ? -1.114 9.406 -7.637 1 85.12 90 PHE A N 1
ATOM 718 C CA . PHE A 1 90 ? -1.053 8.406 -6.574 1 85.12 90 PHE A CA 1
ATOM 719 C C . PHE A 1 90 ? -2.297 7.531 -6.582 1 85.12 90 PHE A C 1
ATOM 721 O O . PHE A 1 90 ? -3.42 8.039 -6.66 1 85.12 90 PHE A O 1
ATOM 728 N N . TYR A 1 91 ? -2.076 6.258 -6.531 1 89.88 91 TYR A N 1
ATOM 729 C CA . TYR A 1 91 ? -3.168 5.289 -6.496 1 89.88 91 TYR A CA 1
ATOM 730 C C . TYR A 1 91 ? -3.045 4.371 -5.289 1 89.88 91 TYR A C 1
ATOM 732 O O . TYR A 1 91 ? -1.944 3.926 -4.949 1 89.88 91 TYR A O 1
ATOM 740 N N . ALA A 1 92 ? -4.148 4.129 -4.672 1 91.81 92 ALA A N 1
ATOM 741 C CA . ALA A 1 92 ? -4.199 3.145 -3.592 1 91.81 92 ALA A CA 1
ATOM 742 C C . ALA A 1 92 ? -5.461 2.289 -3.689 1 91.81 92 ALA A C 1
ATOM 744 O O . ALA A 1 92 ? -6.543 2.799 -3.99 1 91.81 92 ALA A O 1
ATOM 745 N N . VAL A 1 93 ? -5.312 1.053 -3.527 1 95.31 93 VAL A N 1
ATOM 746 C CA . VAL A 1 93 ? -6.418 0.104 -3.414 1 95.31 93 VAL A CA 1
ATOM 747 C C . VAL A 1 93 ? -6.434 -0.508 -2.016 1 95.31 93 VAL A C 1
ATOM 749 O O . VAL A 1 93 ? -5.41 -1.004 -1.537 1 95.31 93 VAL A O 1
ATOM 752 N N . ILE A 1 94 ? -7.598 -0.48 -1.387 1 95.56 94 ILE A N 1
ATOM 753 C CA . ILE A 1 94 ? -7.738 -0.854 0.017 1 95.56 94 ILE A CA 1
ATOM 754 C C . ILE A 1 94 ? -8.812 -1.926 0.163 1 95.56 94 ILE A C 1
ATOM 756 O O . ILE A 1 94 ? -9.898 -1.805 -0.409 1 95.56 94 ILE A O 1
ATOM 760 N N . ALA A 1 95 ? -8.523 -2.893 0.851 1 96.81 95 ALA A N 1
ATOM 761 C CA . ALA A 1 95 ? -9.523 -3.883 1.227 1 96.81 95 ALA A CA 1
ATOM 762 C C . ALA A 1 95 ? -9.25 -4.441 2.619 1 96.81 95 ALA A C 1
ATOM 764 O O . ALA A 1 95 ? -8.141 -4.305 3.143 1 96.81 95 ALA A O 1
ATOM 765 N N . TYR A 1 96 ? -10.273 -5.051 3.172 1 94.88 96 TYR A N 1
ATOM 766 C CA . TYR A 1 96 ? -10.203 -5.594 4.523 1 94.88 96 TYR A CA 1
ATOM 767 C C . TYR A 1 96 ? -10.469 -7.094 4.523 1 94.88 96 TYR A C 1
ATOM 769 O O . TYR A 1 96 ? -11.203 -7.602 3.67 1 94.88 96 TYR A O 1
ATOM 777 N N . ARG A 1 97 ? -9.805 -7.676 5.469 1 96 97 ARG A N 1
ATOM 778 C CA . ARG A 1 97 ? -10.133 -9.086 5.664 1 96 97 ARG A CA 1
ATOM 779 C C . ARG A 1 97 ? -11.523 -9.25 6.27 1 96 97 ARG A C 1
ATOM 781 O O . ARG A 1 97 ? -11.766 -8.82 7.398 1 96 97 ARG A O 1
ATOM 788 N N . ASN A 1 98 ? -12.438 -9.859 5.57 1 96.56 98 ASN A N 1
ATOM 789 C CA . ASN A 1 98 ? -13.773 -10.266 6 1 96.56 98 ASN A CA 1
ATOM 790 C C . ASN A 1 98 ? -14.711 -9.07 6.129 1 96.56 98 ASN A C 1
ATOM 792 O O . ASN A 1 98 ? -15.828 -9.094 5.617 1 96.56 98 ASN A O 1
ATOM 796 N N . PHE A 1 99 ? -14.352 -8 6.875 1 93.56 99 PHE A N 1
ATOM 797 C CA . PHE A 1 99 ? -15.211 -6.836 7.051 1 93.56 99 PHE A CA 1
ATOM 798 C C . PHE A 1 99 ? -14.383 -5.582 7.309 1 93.56 99 PHE A C 1
ATOM 800 O O . PHE A 1 99 ? -13.227 -5.672 7.738 1 93.56 99 PHE A O 1
ATOM 807 N N . LYS A 1 100 ? -14.914 -4.465 6.98 1 90.88 100 LYS A N 1
ATOM 808 C CA . LYS A 1 100 ? -14.344 -3.174 7.367 1 90.88 100 LYS A CA 1
ATOM 809 C C . LYS A 1 100 ? -14.82 -2.756 8.75 1 90.88 100 LYS A C 1
ATOM 811 O O . LYS A 1 100 ? -16.031 -2.619 8.984 1 90.88 100 LYS A O 1
ATOM 816 N N . PRO A 1 101 ? -13.852 -2.57 9.664 1 85 101 PRO A N 1
ATOM 817 C CA . PRO A 1 101 ? -14.281 -2.176 11.008 1 85 101 PRO A CA 1
ATOM 818 C C . PRO A 1 101 ? -15.062 -0.863 11.016 1 85 101 PRO A C 1
ATOM 820 O O . PRO A 1 101 ? -14.75 0.051 10.25 1 85 101 PRO A O 1
ATOM 823 N N . ILE A 1 102 ? -16.203 -0.789 11.711 1 74.12 102 ILE A N 1
ATOM 824 C CA . ILE A 1 102 ? -17.031 0.407 11.875 1 74.12 102 ILE A CA 1
ATOM 825 C C . ILE A 1 102 ? -16.562 1.182 13.109 1 74.12 102 ILE A C 1
ATOM 827 O O . ILE A 1 102 ? -16.359 0.599 14.172 1 74.12 102 ILE A O 1
ATOM 831 N N . HIS A 1 103 ? -15.836 2.17 12.914 1 61.69 103 HIS A N 1
ATOM 8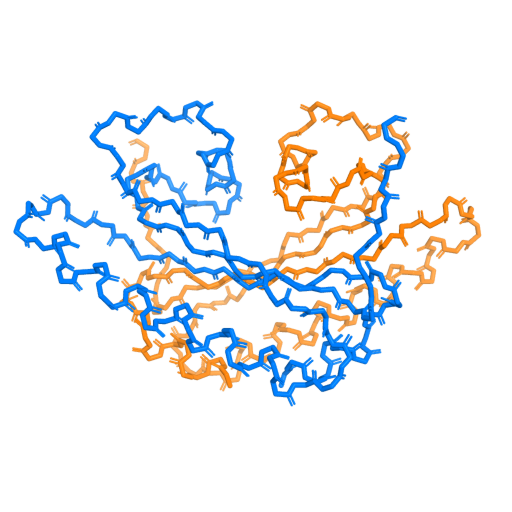32 C CA . HIS A 1 103 ? -15.406 2.928 14.086 1 61.69 103 HIS A CA 1
ATOM 833 C C . HIS A 1 103 ? -16.469 3.93 14.516 1 61.69 103 HIS A C 1
ATOM 835 O O . HIS A 1 103 ? -17.062 4.605 13.672 1 61.69 103 HIS A O 1
ATOM 841 N N . ASP A 1 104 ? -17.203 3.566 15.5 1 47.34 104 ASP A N 1
ATOM 842 C CA . ASP A 1 104 ? -18.203 4.457 16.094 1 47.34 104 ASP A CA 1
ATOM 843 C C . ASP A 1 104 ? -17.641 5.867 16.266 1 47.34 104 ASP A C 1
ATOM 845 O O . ASP A 1 104 ? -16.5 6.035 16.703 1 47.34 104 ASP A O 1
ATOM 849 N N . ASN A 1 105 ? -18.062 6.977 15.352 1 40.34 105 ASN A N 1
ATOM 850 C CA . ASN A 1 105 ? -17.938 8.367 15.781 1 40.34 105 ASN A CA 1
ATOM 851 C C . ASN A 1 105 ? -18.25 8.523 17.266 1 40.34 105 ASN A C 1
ATOM 853 O O . ASN A 1 105 ? -19.156 7.863 17.781 1 40.34 105 ASN A O 1
ATOM 857 N N . VAL B 1 1 ? 1.844 -11.023 -8.797 1 90 1 VAL B N 1
ATOM 858 C CA . VAL B 1 1 ? 1.365 -9.648 -8.68 1 90 1 VAL B CA 1
ATOM 859 C C . VAL B 1 1 ? 2.551 -8.688 -8.68 1 90 1 VAL B C 1
ATOM 861 O O . VAL B 1 1 ? 2.576 -7.719 -9.438 1 90 1 VAL B O 1
ATOM 864 N N . PHE B 1 2 ? 3.648 -8.914 -8.008 1 94.5 2 PHE B N 1
ATOM 865 C CA . PHE B 1 2 ? 4.738 -7.961 -7.848 1 94.5 2 PHE B CA 1
ATOM 866 C C . PHE B 1 2 ? 5.48 -7.762 -9.164 1 94.5 2 PHE B C 1
ATOM 868 O O . PHE B 1 2 ? 5.824 -6.633 -9.523 1 94.5 2 PHE B O 1
ATOM 875 N N . ALA B 1 3 ? 5.672 -8.844 -9.867 1 94.12 3 ALA B N 1
ATOM 876 C CA . ALA B 1 3 ? 6.336 -8.742 -11.164 1 94.12 3 ALA B CA 1
ATOM 877 C C . ALA B 1 3 ? 5.5 -7.922 -12.148 1 94.12 3 ALA B C 1
ATOM 879 O O . ALA B 1 3 ? 6.039 -7.137 -12.93 1 94.12 3 ALA B O 1
ATOM 880 N N . GLU B 1 4 ? 4.242 -8.203 -12.086 1 92.06 4 GLU B N 1
ATOM 881 C CA . GLU B 1 4 ? 3.352 -7.469 -12.977 1 92.06 4 GLU B CA 1
ATOM 882 C C . GLU B 1 4 ? 3.344 -5.977 -12.648 1 92.06 4 GLU B C 1
ATOM 884 O O . GLU B 1 4 ? 3.383 -5.137 -13.547 1 92.06 4 GLU B O 1
ATOM 889 N N . VAL B 1 5 ? 3.26 -5.664 -11.328 1 93.38 5 VAL B N 1
ATOM 890 C CA . VAL B 1 5 ? 3.299 -4.262 -10.93 1 93.38 5 VAL B CA 1
ATOM 891 C C . VAL B 1 5 ? 4.613 -3.627 -11.383 1 93.38 5 VAL B C 1
ATOM 893 O O . VAL B 1 5 ? 4.625 -2.49 -11.859 1 93.38 5 VAL B O 1
ATOM 896 N N . PHE B 1 6 ? 5.695 -4.367 -11.258 1 94.81 6 PHE B N 1
ATOM 897 C CA . PHE B 1 6 ? 6.996 -3.883 -11.711 1 94.81 6 PHE B CA 1
ATOM 898 C C . PHE B 1 6 ? 6.945 -3.49 -13.18 1 94.81 6 PHE B C 1
ATOM 900 O O . PHE B 1 6 ? 7.473 -2.445 -13.57 1 94.81 6 PHE B O 1
ATOM 907 N N . ARG B 1 7 ? 6.309 -4.277 -13.953 1 93.44 7 ARG B N 1
ATOM 908 C CA . ARG B 1 7 ? 6.258 -4.027 -15.391 1 93.44 7 ARG B CA 1
ATOM 909 C C . ARG B 1 7 ? 5.395 -2.807 -15.695 1 93.44 7 ARG B C 1
ATOM 911 O O . ARG B 1 7 ? 5.641 -2.1 -16.672 1 93.44 7 ARG B O 1
ATOM 918 N N . LEU B 1 8 ? 4.438 -2.557 -14.836 1 88.81 8 LEU B N 1
ATOM 919 C CA . LEU B 1 8 ? 3.498 -1.465 -15.07 1 88.81 8 LEU B CA 1
ATOM 920 C C . LEU B 1 8 ? 4.09 -0.134 -14.617 1 88.81 8 LEU B C 1
ATOM 922 O O . LEU B 1 8 ? 3.658 0.928 -15.07 1 88.81 8 LEU B O 1
ATOM 926 N N . LEU B 1 9 ? 5.07 -0.153 -13.719 1 90.19 9 LEU B N 1
ATOM 927 C CA . LEU B 1 9 ? 5.695 1.062 -13.211 1 90.19 9 LEU B CA 1
ATOM 928 C C . LEU B 1 9 ? 6.715 1.61 -14.203 1 90.19 9 LEU B C 1
ATOM 930 O O . LEU B 1 9 ? 7.41 0.843 -14.867 1 90.19 9 LEU B O 1
ATOM 934 N N . LYS B 1 10 ? 6.707 2.896 -14.266 1 89.38 10 LYS B N 1
ATOM 935 C CA . LYS B 1 10 ? 7.844 3.527 -14.938 1 89.38 10 LYS B CA 1
ATOM 936 C C . LYS B 1 10 ? 9.094 3.475 -14.062 1 89.38 10 LYS B C 1
ATOM 938 O O . LYS B 1 10 ? 9 3.363 -12.844 1 89.38 10 LYS B O 1
ATOM 943 N N . PRO B 1 11 ? 10.266 3.467 -14.734 1 92.44 11 PRO B N 1
ATOM 944 C CA . PRO B 1 11 ? 11.461 3.578 -13.906 1 92.44 11 PRO B CA 1
ATOM 945 C C . PRO B 1 11 ? 11.367 4.711 -12.883 1 92.44 11 PRO B C 1
ATOM 947 O O . PRO B 1 11 ? 10.953 5.82 -13.227 1 92.44 11 PRO B O 1
ATOM 950 N N . GLY B 1 12 ? 11.711 4.496 -11.695 1 91.44 12 GLY B N 1
ATOM 951 C CA . GLY B 1 12 ? 11.586 5.473 -10.625 1 91.44 12 GLY B CA 1
ATOM 952 C C . GLY B 1 12 ? 10.227 5.461 -9.961 1 91.44 12 GLY B C 1
ATOM 953 O O . GLY B 1 12 ? 10.016 6.145 -8.953 1 91.44 12 GLY B O 1
ATOM 954 N N . GLY B 1 13 ? 9.297 4.711 -10.57 1 91.44 13 GLY B N 1
ATOM 955 C CA . GLY B 1 13 ? 7.988 4.574 -9.945 1 91.44 13 GLY B CA 1
ATOM 956 C C . GLY B 1 13 ? 8.039 3.84 -8.625 1 91.44 13 GLY B C 1
ATOM 957 O O . GLY B 1 13 ? 8.898 2.986 -8.414 1 91.44 13 GLY B O 1
ATOM 958 N N . VAL B 1 14 ? 7.121 4.172 -7.77 1 93.12 14 VAL B N 1
ATOM 959 C CA . VAL B 1 14 ? 7.121 3.611 -6.422 1 93.12 14 VAL B CA 1
ATOM 960 C C . VAL B 1 14 ? 5.965 2.623 -6.273 1 93.12 14 VAL B C 1
ATOM 962 O O . VAL B 1 14 ? 4.887 2.83 -6.832 1 93.12 14 VAL B O 1
ATOM 965 N N . PHE B 1 15 ? 6.188 1.49 -5.566 1 94.75 15 PHE B N 1
ATOM 966 C CA . PHE B 1 15 ? 5.223 0.474 -5.16 1 94.75 15 PHE B CA 1
ATOM 967 C C . PHE B 1 15 ? 5.23 0.3 -3.646 1 94.75 15 PHE B C 1
ATOM 969 O O . PHE B 1 15 ? 6.289 0.117 -3.041 1 94.75 15 PHE B O 1
ATOM 976 N N . ILE B 1 16 ? 4.078 0.513 -3.041 1 94.12 16 ILE B N 1
ATOM 977 C CA . ILE B 1 16 ? 3.926 0.493 -1.59 1 94.12 16 ILE B CA 1
ATOM 978 C C . ILE B 1 16 ? 2.906 -0.572 -1.191 1 94.12 16 ILE B C 1
ATOM 980 O O . ILE B 1 16 ? 1.794 -0.604 -1.723 1 94.12 16 ILE B O 1
ATOM 984 N N . VAL B 1 17 ? 3.27 -1.425 -0.346 1 95.75 17 VAL B N 1
ATOM 985 C CA . VAL B 1 17 ? 2.391 -2.436 0.23 1 95.75 17 VAL B CA 1
ATOM 986 C C . VAL B 1 17 ? 2.264 -2.213 1.735 1 95.75 17 VAL B C 1
ATOM 988 O O . VAL B 1 17 ? 3.266 -2.203 2.455 1 95.75 17 VAL B O 1
ATOM 991 N N . SER B 1 18 ? 1.063 -1.992 2.211 1 92.75 18 SER B N 1
ATOM 992 C CA . SER B 1 18 ? 0.858 -1.703 3.627 1 92.75 18 SER B CA 1
ATOM 993 C C . SER B 1 18 ? -0.22 -2.602 4.223 1 92.75 18 SER B C 1
ATOM 995 O O . SER B 1 18 ? -1.076 -3.115 3.502 1 92.75 18 SER B O 1
ATOM 997 N N . PHE B 1 19 ? -0.166 -2.773 5.488 1 91.12 19 PHE B N 1
ATOM 998 C CA . PHE B 1 19 ? -1.215 -3.51 6.184 1 91.12 19 PHE B CA 1
ATOM 999 C C . PHE B 1 19 ? -1.245 -3.145 7.66 1 91.12 19 PHE B C 1
ATOM 1001 O O . PHE B 1 19 ? -0.254 -2.652 8.203 1 91.12 19 PHE B O 1
ATOM 1008 N N . SER B 1 20 ? -2.381 -3.287 8.266 1 87.94 20 SER B N 1
ATOM 1009 C CA . SER B 1 20 ? -2.621 -3.012 9.672 1 87.94 20 SER B CA 1
ATOM 1010 C C . SER B 1 20 ? -3.672 -3.953 10.25 1 87.94 20 SER B C 1
ATOM 1012 O O . SER B 1 20 ? -4.625 -4.324 9.562 1 87.94 20 SER B O 1
ATOM 1014 N N . ASN B 1 21 ? -3.404 -4.414 11.477 1 83.69 21 ASN B N 1
ATOM 1015 C CA . ASN B 1 21 ? -4.414 -5.098 12.281 1 83.69 21 ASN B CA 1
ATOM 1016 C C . ASN B 1 21 ? -4.828 -4.258 13.484 1 83.69 21 ASN B C 1
ATOM 1018 O O . ASN B 1 21 ? -3.988 -3.631 14.133 1 83.69 21 ASN B O 1
ATOM 1022 N N . ARG B 1 22 ? -6.082 -4.125 13.617 1 77.19 22 ARG B N 1
ATOM 1023 C CA . ARG B 1 22 ? -6.547 -3.43 14.812 1 77.19 22 ARG B CA 1
ATOM 1024 C C . ARG B 1 22 ? -5.965 -4.059 16.078 1 77.19 22 ARG B C 1
ATOM 1026 O O . ARG B 1 22 ? -5.867 -5.281 16.172 1 77.19 22 ARG B O 1
ATOM 1033 N N . MET B 1 23 ? -5.281 -3.084 16.891 1 69.88 23 MET B N 1
ATOM 1034 C CA . MET B 1 23 ? -4.777 -3.564 18.172 1 69.88 23 MET B CA 1
ATOM 1035 C C . MET B 1 23 ? -5.844 -3.441 19.25 1 69.88 23 MET B C 1
ATOM 1037 O O . MET B 1 23 ? -6.555 -2.436 19.328 1 69.88 23 MET B O 1
ATOM 1041 N N . PHE B 1 24 ? -6.246 -4.52 19.719 1 58.84 24 PHE B N 1
ATOM 1042 C CA . PHE B 1 24 ? -7.059 -4.465 20.922 1 58.84 24 PHE B CA 1
ATOM 1043 C C . PHE B 1 24 ? -6.18 -4.359 22.156 1 58.84 24 PHE B C 1
ATOM 1045 O O . PHE B 1 24 ? -5.113 -4.973 22.219 1 58.84 24 PHE B O 1
ATOM 1052 N N . TYR B 1 25 ? -5.871 -3.156 22.766 1 52.66 25 TYR B N 1
ATOM 1053 C CA . TYR B 1 25 ? -5.082 -2.758 23.922 1 52.66 25 TYR B CA 1
ATOM 1054 C C . TYR B 1 25 ? -4.844 -3.943 24.859 1 52.66 25 TYR B C 1
ATOM 1056 O O . TYR B 1 25 ? -4.398 -3.768 26 1 52.66 25 TYR B O 1
ATOM 1064 N N . GLU B 1 26 ? -4.945 -5.125 24.516 1 50.72 26 GLU B N 1
ATOM 1065 C CA . GLU B 1 26 ? -4.574 -5.938 25.672 1 50.72 26 GLU B CA 1
ATOM 1066 C C . GLU B 1 26 ? -3.061 -5.965 25.859 1 50.72 26 GLU B C 1
ATOM 1068 O O . GLU B 1 26 ? -2.312 -6.172 24.906 1 50.72 26 GLU B O 1
ATOM 1073 N N . LYS B 1 27 ? -2.443 -5.305 26.891 1 49.69 27 LYS B N 1
ATOM 1074 C CA . LYS B 1 27 ? -1.071 -5.223 27.375 1 49.69 27 LYS B CA 1
ATOM 1075 C C . LYS B 1 27 ? -0.25 -6.422 26.906 1 49.69 27 LYS B C 1
ATOM 1077 O O . LYS B 1 27 ? 0.92 -6.277 26.547 1 49.69 27 LYS B O 1
ATOM 1082 N N . ALA B 1 28 ? -0.533 -7.527 27.422 1 50.84 28 ALA B N 1
ATOM 1083 C CA . ALA B 1 28 ? 0.292 -8.734 27.359 1 50.84 28 ALA B CA 1
ATOM 1084 C C . ALA B 1 28 ? 0.599 -9.109 25.906 1 50.84 28 ALA B C 1
ATOM 1086 O O . ALA B 1 28 ? 1.661 -9.664 25.609 1 50.84 28 ALA B O 1
ATOM 1087 N N . ILE B 1 29 ? -0.113 -8.609 24.953 1 53.75 29 ILE B N 1
ATOM 1088 C CA . ILE B 1 29 ? -0.188 -9.18 23.609 1 53.75 29 ILE B CA 1
ATOM 1089 C C . ILE B 1 29 ? 0.682 -8.367 22.656 1 53.75 29 ILE B C 1
ATOM 1091 O O . ILE B 1 29 ? 1.065 -8.859 21.594 1 53.75 29 ILE B O 1
ATOM 1095 N N . SER B 1 30 ? 1.44 -7.449 23.266 1 56.88 30 SER B N 1
ATOM 1096 C CA . SER B 1 30 ? 2.141 -6.555 22.344 1 56.88 30 SER B CA 1
ATOM 1097 C C . SER B 1 30 ? 3.352 -7.242 21.719 1 56.88 30 SER B C 1
ATOM 1099 O O . SER B 1 30 ? 3.572 -7.145 20.516 1 56.88 30 SER B O 1
ATOM 1101 N N . ALA B 1 31 ? 4.148 -7.977 22.719 1 56.84 31 ALA B N 1
ATOM 1102 C CA . ALA B 1 31 ? 5.395 -8.547 22.203 1 56.84 31 ALA B CA 1
ATOM 1103 C C . ALA B 1 31 ? 5.125 -9.578 21.125 1 56.84 31 ALA B C 1
ATOM 1105 O O . ALA B 1 31 ? 5.816 -9.609 20.094 1 56.84 31 ALA B O 1
ATOM 1106 N N . TRP B 1 32 ? 4.215 -10.43 21.422 1 57.19 32 TRP B N 1
ATOM 1107 C CA . TRP B 1 32 ? 3.902 -11.492 20.469 1 57.19 32 TRP B CA 1
ATOM 1108 C C . TRP B 1 32 ? 3.365 -10.906 19.156 1 57.19 32 TRP B C 1
ATOM 1110 O O . TRP B 1 32 ? 3.703 -11.383 18.078 1 57.19 32 TRP B O 1
ATOM 1120 N N . ARG B 1 33 ? 2.779 -9.883 19.297 1 59.91 33 ARG B N 1
ATOM 1121 C CA . ARG B 1 33 ? 2.156 -9.266 18.141 1 59.91 33 ARG B CA 1
ATOM 1122 C C . ARG B 1 33 ? 3.203 -8.633 17.219 1 59.91 33 ARG B C 1
ATOM 1124 O O . ARG B 1 33 ? 3.096 -8.719 15.992 1 59.91 33 ARG B O 1
ATOM 1131 N N . GLU B 1 34 ? 4.16 -8.18 17.875 1 61.47 34 GLU B N 1
ATOM 1132 C CA . GLU B 1 34 ? 5.23 -7.578 17.078 1 61.47 34 GLU B CA 1
ATOM 1133 C C . GLU B 1 34 ? 5.969 -8.633 16.266 1 61.47 34 GLU B C 1
ATOM 1135 O O . GLU B 1 34 ? 6.383 -8.367 15.133 1 61.47 34 GLU B O 1
ATOM 1140 N N . GLY B 1 35 ? 6.023 -9.789 16.844 1 62.84 35 GLY B N 1
ATOM 1141 C CA . GLY B 1 35 ? 6.676 -10.859 16.109 1 62.84 35 GLY B CA 1
ATO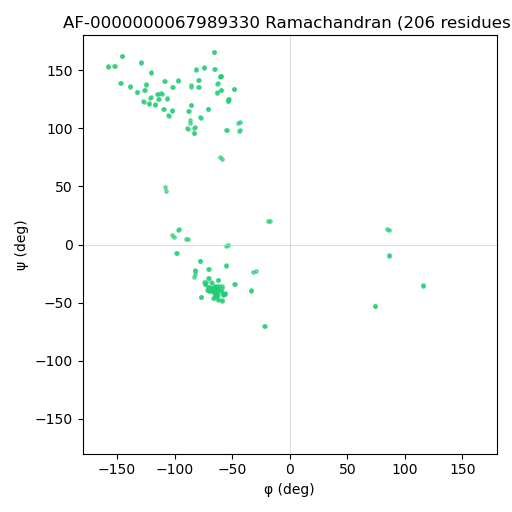M 1142 C C . GLY B 1 35 ? 5.941 -11.242 14.836 1 62.84 35 GLY B C 1
ATOM 1143 O O . GLY B 1 35 ? 6.555 -11.406 13.781 1 62.84 35 GLY B O 1
ATOM 1144 N N . THR B 1 36 ? 4.688 -11.156 15.016 1 71.31 36 THR B N 1
ATOM 1145 C CA . THR B 1 36 ? 3.877 -11.531 13.867 1 71.31 36 THR B CA 1
ATOM 1146 C C . THR B 1 36 ? 3.93 -10.445 12.797 1 71.31 36 THR B C 1
ATOM 1148 O O . THR B 1 36 ? 4.027 -10.742 11.602 1 71.31 36 THR B O 1
ATOM 1151 N N . GLY B 1 37 ? 4.062 -9.195 13.359 1 74.75 37 GLY B N 1
ATOM 1152 C CA . GLY B 1 37 ? 4.172 -8.086 12.422 1 74.75 37 GLY B CA 1
ATOM 1153 C C . GLY B 1 37 ? 5.461 -8.109 11.617 1 74.75 37 GLY B C 1
ATOM 1154 O O . GLY B 1 37 ? 5.445 -7.871 10.414 1 74.75 37 GLY B O 1
ATOM 1155 N N . TYR B 1 38 ? 6.496 -8.5 12.375 1 77.94 38 TYR B N 1
ATOM 1156 C CA . TYR B 1 38 ? 7.801 -8.57 11.727 1 77.94 38 TYR B CA 1
ATOM 1157 C C . TYR B 1 38 ? 7.812 -9.641 10.641 1 77.94 38 TYR B C 1
ATOM 1159 O O . TYR B 1 38 ? 8.32 -9.406 9.539 1 77.94 38 TYR B O 1
ATOM 1167 N N . SER B 1 39 ? 7.254 -10.734 10.961 1 85.56 39 SER B N 1
ATOM 1168 C CA . SER B 1 39 ? 7.238 -11.828 9.992 1 85.56 39 SER B CA 1
ATOM 1169 C C . SER B 1 39 ? 6.434 -11.453 8.75 1 85.56 39 SER B C 1
ATOM 1171 O O . SER B 1 39 ? 6.82 -11.805 7.629 1 85.56 39 SER B O 1
ATOM 1173 N N . ARG B 1 40 ? 5.387 -10.727 8.969 1 86.69 40 ARG B N 1
ATOM 1174 C CA . ARG B 1 40 ? 4.551 -10.336 7.844 1 86.69 40 ARG B CA 1
ATOM 1175 C C . ARG B 1 40 ? 5.281 -9.344 6.941 1 86.69 40 ARG B C 1
ATOM 1177 O O . ARG B 1 40 ? 5.199 -9.43 5.715 1 86.69 40 ARG B O 1
ATOM 1184 N N . VAL B 1 41 ? 6.027 -8.492 7.633 1 91.75 41 VAL B N 1
ATOM 1185 C CA . VAL B 1 41 ? 6.805 -7.512 6.883 1 91.75 41 VAL B CA 1
ATOM 1186 C C . VAL B 1 41 ? 7.879 -8.219 6.062 1 91.75 41 VAL B C 1
ATOM 1188 O O . VAL B 1 41 ? 8.07 -7.918 4.883 1 91.75 41 VAL B O 1
ATOM 1191 N N . GLN B 1 42 ? 8.523 -9.102 6.707 1 92.69 42 GLN B N 1
ATOM 1192 C CA . GLN B 1 42 ? 9.594 -9.828 6.035 1 92.69 42 GLN B CA 1
ATOM 1193 C C . GLN B 1 42 ? 9.062 -10.617 4.844 1 92.69 42 GLN B C 1
ATOM 1195 O O . GLN B 1 42 ? 9.742 -10.758 3.828 1 92.69 42 GLN B O 1
ATOM 1200 N N . PHE B 1 43 ? 7.922 -11.086 5.035 1 93 43 PHE B N 1
ATOM 1201 C CA . PHE B 1 43 ? 7.266 -11.797 3.945 1 93 43 PHE B CA 1
ATOM 1202 C C . PHE B 1 43 ? 7.117 -10.891 2.723 1 93 43 PHE B C 1
ATOM 1204 O O . PHE B 1 43 ? 7.484 -11.281 1.612 1 93 43 PHE B O 1
ATOM 1211 N N . VAL B 1 44 ? 6.652 -9.727 2.859 1 94.62 44 VAL B N 1
ATOM 1212 C CA . VAL B 1 44 ? 6.457 -8.773 1.77 1 94.62 44 VAL B CA 1
ATOM 1213 C C . VAL B 1 44 ? 7.809 -8.367 1.187 1 94.62 44 VAL B C 1
ATOM 1215 O O . VAL B 1 44 ? 7.969 -8.297 -0.034 1 94.62 44 VAL B O 1
ATOM 1218 N N . VAL B 1 45 ? 8.789 -8.164 2.09 1 96.44 45 VAL B N 1
ATOM 1219 C CA . VAL B 1 45 ? 10.133 -7.793 1.662 1 96.44 45 VAL B CA 1
ATOM 1220 C C . VAL B 1 45 ? 10.68 -8.852 0.708 1 96.44 45 VAL B C 1
ATOM 1222 O O . VAL B 1 45 ? 11.242 -8.523 -0.343 1 96.44 45 VAL B O 1
ATOM 1225 N N . GLN B 1 46 ? 10.461 -10.039 1.034 1 96.44 46 GLN B N 1
ATOM 1226 C CA . GLN B 1 46 ? 10.969 -11.133 0.213 1 96.44 46 GLN B CA 1
ATOM 1227 C C . GLN B 1 46 ? 10.336 -11.117 -1.176 1 96.44 46 GLN B C 1
ATOM 1229 O O . GLN B 1 46 ? 10.992 -11.453 -2.164 1 96.44 46 GLN B O 1
ATOM 1234 N N . 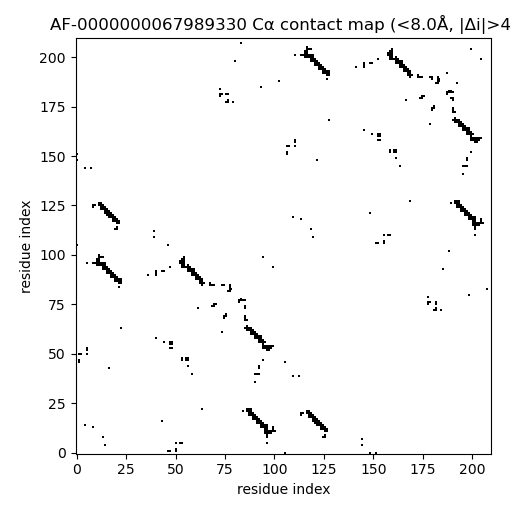TYR B 1 47 ? 9.062 -10.789 -1.235 1 95.38 47 TYR B N 1
ATOM 1235 C CA . TYR B 1 47 ? 8.398 -10.727 -2.531 1 95.38 47 TYR B CA 1
ATOM 1236 C C . TYR B 1 47 ? 8.977 -9.617 -3.395 1 95.38 47 TYR B C 1
ATOM 1238 O O . TYR B 1 47 ? 9.156 -9.789 -4.602 1 95.38 47 TYR B O 1
ATOM 1246 N N . PHE B 1 48 ? 9.266 -8.422 -2.836 1 97.31 48 PHE B N 1
ATOM 1247 C CA . PHE B 1 48 ? 9.945 -7.375 -3.592 1 97.31 48 PHE B CA 1
ATOM 1248 C C . PHE B 1 48 ? 11.289 -7.863 -4.102 1 97.31 48 PHE B C 1
ATOM 1250 O O . PHE B 1 48 ? 11.641 -7.641 -5.262 1 97.31 48 PHE B O 1
ATOM 1257 N N . GLN B 1 49 ? 12.031 -8.57 -3.209 1 97.31 49 GLN B N 1
ATOM 1258 C CA . GLN B 1 49 ? 13.383 -9.008 -3.521 1 97.31 49 GLN B CA 1
ATOM 1259 C C . GLN B 1 49 ? 13.383 -10.102 -4.578 1 97.31 49 GLN B C 1
ATOM 1261 O O . GLN B 1 49 ? 14.398 -10.344 -5.242 1 97.31 49 GLN B O 1
ATOM 1266 N N . SER B 1 50 ? 12.266 -10.75 -4.699 1 96.69 50 SER B N 1
ATOM 1267 C CA . SER B 1 50 ? 12.18 -11.836 -5.668 1 96.69 50 SER B CA 1
ATOM 1268 C C . SER B 1 50 ? 12.016 -11.305 -7.086 1 96.69 50 SER B C 1
ATOM 1270 O O . SER B 1 50 ? 12.102 -12.062 -8.055 1 96.69 50 SER B O 1
ATOM 1272 N N . VAL B 1 51 ? 11.695 -10.078 -7.246 1 97.44 51 VAL B N 1
ATOM 1273 C CA . VAL B 1 51 ? 11.523 -9.461 -8.555 1 97.44 51 VAL B CA 1
ATOM 1274 C C . VAL B 1 51 ? 12.758 -8.625 -8.891 1 97.44 51 VAL B C 1
ATOM 1276 O O . VAL B 1 51 ? 13.055 -7.633 -8.211 1 97.44 51 VAL B O 1
ATOM 1279 N N . GLU B 1 52 ? 13.469 -9.031 -9.914 1 97.44 52 GLU B N 1
ATOM 1280 C CA . GLU B 1 52 ? 14.633 -8.258 -10.344 1 97.44 52 GLU B CA 1
ATOM 1281 C C . GLU B 1 52 ? 14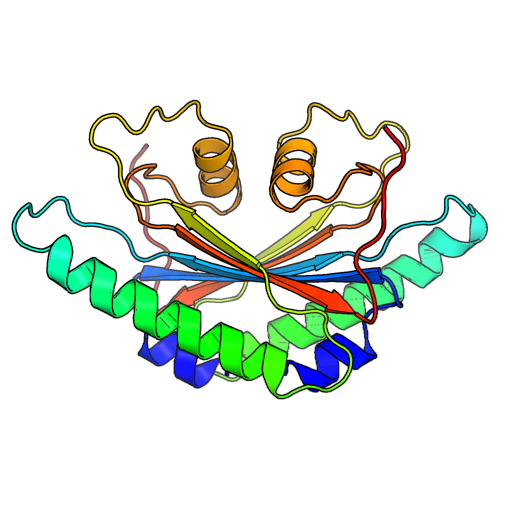.227 -6.867 -10.812 1 97.44 52 GLU B C 1
ATOM 1283 O O . GLU B 1 52 ? 13.297 -6.719 -11.609 1 97.44 52 GLU B O 1
ATOM 1288 N N . GLY B 1 53 ? 14.977 -5.84 -10.266 1 97.5 53 GLY B N 1
ATOM 1289 C CA . GLY B 1 53 ? 14.734 -4.484 -10.734 1 97.5 53 GLY B CA 1
ATOM 1290 C C . GLY B 1 53 ? 14.188 -3.568 -9.656 1 97.5 53 GLY B C 1
ATOM 1291 O O . GLY B 1 53 ? 14.406 -2.355 -9.703 1 97.5 53 GLY B O 1
ATOM 1292 N N . PHE B 1 54 ? 13.367 -4.078 -8.742 1 97.88 54 PHE B N 1
ATOM 1293 C CA . PHE B 1 54 ? 12.992 -3.25 -7.602 1 97.88 54 PHE B CA 1
ATOM 1294 C C . PHE B 1 54 ? 14.227 -2.861 -6.793 1 97.88 54 PHE B C 1
ATOM 1296 O O . PHE B 1 54 ? 15.156 -3.656 -6.648 1 97.88 54 PHE B O 1
ATOM 1303 N N . THR B 1 55 ? 14.234 -1.688 -6.27 1 97.62 55 THR B N 1
ATOM 1304 C CA . THR B 1 55 ? 15.25 -1.3 -5.297 1 97.62 55 THR B CA 1
ATOM 1305 C C . THR B 1 55 ? 15.102 -2.111 -4.012 1 97.62 55 THR B C 1
ATOM 1307 O O . THR B 1 55 ? 14.102 -2.799 -3.814 1 97.62 55 THR B O 1
ATOM 1310 N N . GLU B 1 56 ? 16.188 -2.043 -3.18 1 97.44 56 GLU B N 1
ATOM 1311 C CA . GLU B 1 56 ? 16.062 -2.625 -1.848 1 97.44 56 GLU B CA 1
ATOM 1312 C C . GLU B 1 56 ? 14.844 -2.053 -1.116 1 97.44 56 GLU B C 1
ATOM 1314 O O . GLU B 1 56 ? 14.719 -0.835 -0.976 1 97.44 56 GLU B O 1
ATOM 1319 N N . PRO B 1 57 ? 13.977 -2.916 -0.691 1 97.06 57 PRO B N 1
ATOM 1320 C CA . PRO B 1 57 ? 12.758 -2.424 -0.038 1 97.06 57 PRO B CA 1
ATOM 1321 C C . PRO B 1 57 ? 13.055 -1.671 1.259 1 97.06 57 PRO B C 1
ATOM 1323 O O . PRO B 1 57 ? 13.945 -2.059 2.014 1 97.06 57 PRO B O 1
ATOM 1326 N N . GLU B 1 58 ? 12.367 -0.572 1.476 1 95.25 58 GLU B N 1
ATOM 1327 C CA . GLU B 1 58 ? 12.336 0.171 2.732 1 95.25 58 GLU B CA 1
ATOM 1328 C C . GLU B 1 58 ? 11.117 -0.207 3.568 1 95.25 58 GLU B C 1
ATOM 1330 O O . GLU B 1 58 ? 10.031 -0.403 3.031 1 95.25 58 GLU B O 1
ATOM 1335 N N . VAL B 1 59 ? 11.359 -0.297 4.887 1 93.06 59 V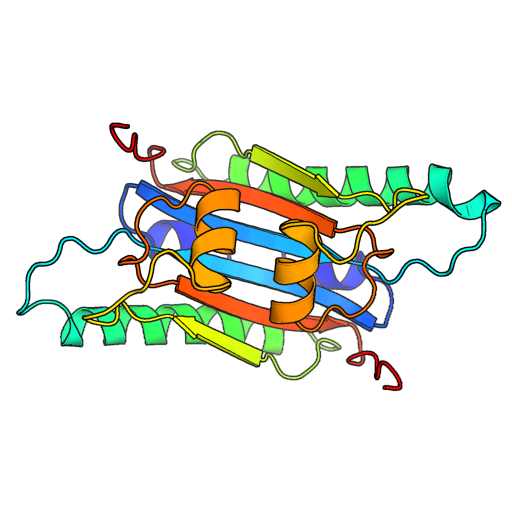AL B N 1
ATOM 1336 C CA . VAL B 1 59 ? 10.273 -0.694 5.777 1 93.06 59 VAL B CA 1
ATOM 1337 C C . VAL B 1 59 ? 9.906 0.468 6.699 1 93.06 59 VAL B C 1
ATOM 1339 O O . VAL B 1 59 ? 10.781 1.076 7.316 1 93.06 59 VAL B O 1
ATOM 1342 N N . ILE B 1 60 ? 8.633 0.845 6.691 1 87.5 60 ILE B N 1
ATOM 1343 C CA . ILE B 1 60 ? 8.078 1.777 7.668 1 87.5 60 ILE B CA 1
ATOM 1344 C C . ILE B 1 60 ? 7.203 1.021 8.664 1 87.5 60 ILE B C 1
ATOM 1346 O O . ILE B 1 60 ? 6.344 0.229 8.266 1 87.5 60 ILE B O 1
ATOM 1350 N N . ARG B 1 61 ? 7.484 1.172 9.953 1 85.69 61 ARG B N 1
ATOM 1351 C CA . ARG B 1 61 ? 6.688 0.541 11 1 85.69 61 ARG B CA 1
ATOM 1352 C C . ARG B 1 61 ? 6.215 1.57 12.023 1 85.69 61 ARG B C 1
ATOM 1354 O O . ARG B 1 61 ? 7.004 2.391 12.5 1 85.69 61 ARG B O 1
ATOM 1361 N N . LYS B 1 62 ? 4.883 1.612 12.164 1 76.06 62 LYS B N 1
ATOM 1362 C CA . LYS B 1 62 ? 4.328 2.361 13.289 1 76.06 62 LYS B CA 1
ATOM 1363 C C . LYS B 1 62 ? 3.734 1.425 14.336 1 76.06 62 LYS B C 1
ATOM 1365 O O . LYS B 1 62 ? 2.85 0.623 14.031 1 76.06 62 LYS B O 1
ATOM 1370 N N . LEU B 1 63 ? 4.324 1.476 15.484 1 67.06 63 LEU B N 1
ATOM 1371 C CA . LEU B 1 63 ? 3.803 0.687 16.594 1 67.06 63 LEU B CA 1
ATOM 1372 C C . LEU B 1 63 ? 2.996 1.56 17.547 1 67.06 63 LEU B C 1
ATOM 1374 O O . LEU B 1 63 ? 3.279 2.75 17.703 1 67.06 63 LEU B O 1
ATOM 1378 N N . PRO B 1 64 ? 1.866 1.018 17.938 1 61.97 64 PRO B N 1
ATOM 1379 C CA . PRO B 1 64 ? 1.074 1.779 18.906 1 61.97 64 PRO B CA 1
ATOM 1380 C C . PRO B 1 64 ? 1.924 2.373 20.016 1 61.97 64 PRO B C 1
ATOM 1382 O O . PRO B 1 64 ? 2.838 1.714 20.531 1 61.97 64 PRO B O 1
ATOM 1385 N N . ALA B 1 65 ? 2.277 3.58 19.953 1 56.88 65 ALA B N 1
ATOM 1386 C CA . ALA B 1 65 ? 2.926 4.152 21.141 1 56.88 65 ALA B CA 1
ATOM 1387 C C . ALA B 1 65 ? 1.893 4.668 22.125 1 56.88 65 ALA B C 1
ATOM 1389 O O . ALA B 1 65 ? 0.753 4.961 21.75 1 56.88 65 ALA B O 1
ATOM 1390 N N . ALA B 1 66 ? 2.188 4.305 23.406 1 52.62 66 ALA B N 1
ATOM 1391 C CA . ALA B 1 66 ? 1.366 4.762 24.516 1 52.62 66 ALA B CA 1
ATOM 1392 C C . ALA B 1 66 ? 0.812 6.156 24.266 1 52.62 66 ALA B C 1
ATOM 1394 O O . ALA B 1 66 ? -0.325 6.461 24.641 1 52.62 66 ALA B O 1
ATOM 1395 N N . ASN B 1 67 ? 1.554 7.039 23.703 1 49.41 67 ASN B N 1
ATOM 1396 C CA . ASN B 1 67 ? 1.129 8.422 23.484 1 49.41 67 ASN B CA 1
ATOM 1397 C C . ASN B 1 67 ? 0.839 8.688 22.016 1 49.41 67 ASN B C 1
ATOM 1399 O O . ASN B 1 67 ? 1.67 9.266 21.312 1 49.41 67 ASN B O 1
ATOM 1403 N N . ASP B 1 68 ? 0.174 7.891 21.391 1 52.91 68 ASP B N 1
ATOM 1404 C CA . ASP B 1 68 ? -0.093 7.949 19.969 1 52.91 68 ASP B CA 1
ATOM 1405 C C . ASP B 1 68 ? -0.834 9.227 19.594 1 52.91 68 ASP B C 1
ATOM 1407 O O . ASP B 1 68 ? -1.957 9.461 20.047 1 52.91 68 ASP B O 1
ATOM 1411 N N . GLU B 1 69 ? -0.193 10.242 19.562 1 51.44 69 GLU B N 1
ATOM 1412 C CA . GLU B 1 69 ? -0.799 11.523 19.203 1 51.44 69 GLU B CA 1
ATOM 1413 C C . GLU B 1 69 ? -1.499 11.445 17.844 1 51.44 69 GLU B C 1
ATOM 1415 O O . GLU B 1 69 ? -0.877 11.102 16.844 1 51.44 69 GLU B O 1
ATOM 1420 N N . GLU B 1 70 ? -2.787 11.266 17.844 1 56.22 70 GLU B N 1
ATOM 1421 C CA . GLU B 1 70 ? -3.73 11.383 16.75 1 56.22 70 GLU B CA 1
ATOM 1422 C C . GLU B 1 70 ? -3.258 12.406 15.719 1 56.22 70 GLU B C 1
ATOM 1424 O O . GLU B 1 70 ? -3.525 12.266 14.523 1 56.22 70 GLU B O 1
ATOM 1429 N N . ASN B 1 71 ? -2.42 13.289 16.188 1 60.66 71 ASN B N 1
ATOM 1430 C CA . ASN B 1 71 ? -2.123 14.414 15.312 1 60.66 71 ASN B CA 1
ATOM 1431 C C . ASN B 1 71 ? -0.832 14.18 14.531 1 60.66 71 ASN B C 1
ATOM 1433 O O . ASN B 1 71 ? -0.291 15.109 13.93 1 60.66 71 ASN B O 1
ATOM 1437 N N . SER B 1 72 ? -0.361 12.898 14.586 1 69.75 72 SER B N 1
ATOM 1438 C CA . SER B 1 72 ? 0.854 12.625 13.828 1 69.75 72 SER B CA 1
ATOM 1439 C C . SER B 1 72 ? 0.541 12.383 12.352 1 69.75 72 SER B C 1
ATOM 1441 O O . SER B 1 72 ? -0.6 12.078 12 1 69.75 72 SER B O 1
ATOM 1443 N N . PRO B 1 73 ? 1.496 12.711 11.531 1 69.06 73 PRO B N 1
ATOM 1444 C CA . PRO B 1 73 ? 1.304 12.43 10.109 1 69.06 73 PRO B CA 1
ATOM 1445 C C . PRO B 1 73 ? 0.814 11.008 9.844 1 69.06 73 PRO B C 1
ATOM 1447 O O . PRO B 1 73 ? -0.048 10.797 8.984 1 69.06 73 PRO B O 1
ATOM 1450 N N . VAL B 1 74 ? 1.241 10.102 10.633 1 69.88 74 VAL B N 1
ATOM 1451 C CA . VAL B 1 74 ? 0.823 8.719 10.453 1 69.88 74 VAL B CA 1
ATOM 1452 C C . VAL B 1 74 ? -0.647 8.57 10.844 1 69.88 74 VAL B C 1
ATOM 1454 O O . VAL B 1 74 ? -1.389 7.812 10.211 1 69.88 74 VAL B O 1
ATOM 1457 N N . GLY B 1 75 ? -0.992 9.312 11.859 1 70.81 75 GLY B N 1
ATOM 1458 C CA . GLY B 1 75 ? -2.393 9.312 12.242 1 70.81 75 GLY B CA 1
ATOM 1459 C C . GLY B 1 75 ? -3.318 9.773 11.133 1 70.81 75 GLY B C 1
ATOM 1460 O O . GLY B 1 75 ? -4.383 9.188 10.922 1 70.81 75 GLY B O 1
ATOM 1461 N N . TRP B 1 76 ? -2.867 10.727 10.391 1 70.69 76 TRP B N 1
ATOM 1462 C CA . TRP B 1 76 ? -3.662 11.258 9.289 1 70.69 76 TRP B CA 1
ATOM 1463 C C . TRP B 1 76 ? -3.746 10.25 8.148 1 70.69 76 TRP B C 1
ATOM 1465 O O . TRP B 1 76 ? -4.809 10.078 7.547 1 70.69 76 TRP B O 1
ATOM 1475 N N . ILE B 1 77 ? -2.668 9.609 7.91 1 71.88 77 ILE B N 1
ATOM 1476 C CA . ILE B 1 77 ? -2.639 8.602 6.855 1 71.88 77 ILE B CA 1
ATOM 1477 C C . ILE B 1 77 ? -3.596 7.465 7.199 1 71.88 77 ILE B C 1
ATOM 1479 O O . ILE B 1 77 ? -4.355 7.004 6.344 1 71.88 77 ILE B O 1
ATOM 1483 N N . MET B 1 78 ? -3.514 7.168 8.352 1 75.12 78 MET B N 1
ATOM 1484 C CA . MET B 1 78 ? -4.383 6.09 8.805 1 75.12 78 MET B CA 1
ATOM 1485 C C . MET B 1 78 ? -5.852 6.48 8.672 1 75.12 78 MET B C 1
ATOM 1487 O O . MET B 1 78 ? -6.684 5.656 8.289 1 75.12 78 MET B O 1
ATOM 1491 N N . LYS B 1 79 ? -6.074 7.73 9.016 1 74.06 79 LYS B N 1
ATOM 1492 C CA . LYS B 1 79 ? -7.441 8.227 8.867 1 74.06 79 LYS B CA 1
ATOM 1493 C C . LYS B 1 79 ? -7.867 8.227 7.402 1 74.06 79 LYS B C 1
ATOM 1495 O O . LYS B 1 79 ? -9.008 7.895 7.082 1 74.06 79 LYS B O 1
ATOM 1500 N N . LEU B 1 80 ? -6.953 8.555 6.555 1 73.5 80 LEU B N 1
ATOM 1501 C CA . LEU B 1 80 ? -7.242 8.586 5.125 1 73.5 80 LEU B CA 1
ATOM 1502 C C . LEU B 1 80 ? -7.625 7.199 4.613 1 73.5 80 LEU B C 1
ATOM 1504 O O . LEU B 1 80 ? -8.531 7.066 3.787 1 73.5 80 LEU B O 1
ATOM 1508 N N . PHE B 1 81 ? -6.914 6.199 5.18 1 76.31 81 PHE B N 1
ATOM 1509 C CA . PHE B 1 81 ? -7.188 4.84 4.723 1 76.31 81 PHE B CA 1
ATOM 1510 C C . PHE B 1 81 ? -8.312 4.215 5.535 1 76.31 81 PHE B C 1
ATOM 1512 O O . PHE B 1 81 ? -8.625 3.033 5.371 1 76.31 81 PHE B O 1
ATOM 1519 N N . GLY B 1 82 ? -8.883 5.094 6.438 1 71.06 82 GLY B N 1
ATOM 1520 C CA . GLY B 1 82 ? -10.031 4.625 7.191 1 71.06 82 GLY B CA 1
ATOM 1521 C C . GLY B 1 82 ? -9.648 3.875 8.453 1 71.06 82 GLY B C 1
ATOM 1522 O O . GLY B 1 82 ? -10.461 3.137 9.016 1 71.06 82 GLY B O 1
ATOM 1523 N N . LEU B 1 83 ? -8.312 4.094 8.664 1 69.06 83 LEU B N 1
ATOM 1524 C CA . LEU B 1 83 ? -7.875 3.48 9.914 1 69.06 83 LEU B CA 1
ATOM 1525 C C . LEU B 1 83 ? -8.094 4.426 11.094 1 69.06 83 LEU B C 1
ATOM 1527 O O . LEU B 1 83 ? -7.914 5.637 10.961 1 69.06 83 LEU B O 1
ATOM 1531 N N . PHE B 1 84 ? -8.953 4.32 11.953 1 61.41 84 PHE B N 1
ATOM 1532 C CA . PHE B 1 84 ? -9.445 5.258 12.961 1 61.41 84 PHE B CA 1
ATOM 1533 C C . PHE B 1 84 ? -8.555 5.25 14.195 1 61.41 84 PHE B C 1
ATOM 1535 O O . PHE B 1 84 ? -8.523 6.223 14.945 1 61.41 84 PHE B O 1
ATOM 1542 N N . SER B 1 85 ? -7.941 4.141 14.406 1 61.38 85 SER B N 1
ATOM 1543 C CA . SER B 1 85 ? -7.246 4.168 15.688 1 61.38 85 SER B CA 1
ATOM 1544 C C . SER B 1 85 ? -5.742 4.328 15.5 1 61.38 85 SER B C 1
ATOM 1546 O O . SER B 1 85 ? -5.113 3.549 14.781 1 61.38 85 SER B O 1
ATOM 1548 N N . GLY B 1 86 ? -5.258 5.43 15.891 1 62.53 86 GLY B N 1
ATOM 1549 C CA . GLY B 1 86 ? -3.82 5.645 15.938 1 62.53 86 GLY B CA 1
ATOM 1550 C C . GLY B 1 86 ? -3.088 4.582 16.734 1 62.53 86 GLY B C 1
ATOM 1551 O O . GLY B 1 86 ? -1.855 4.535 16.734 1 62.53 86 GLY B O 1
ATOM 1552 N N . SER B 1 87 ? -3.832 3.637 17.266 1 71.94 87 SER B N 1
ATOM 1553 C CA . SER B 1 87 ? -3.193 2.639 18.125 1 71.94 87 SER B CA 1
ATOM 1554 C C . SER B 1 87 ? -2.902 1.357 17.359 1 71.94 87 SER B C 1
ATOM 1556 O O . SER B 1 87 ? -2.219 0.464 17.859 1 71.94 87 SER B O 1
ATOM 1558 N N . ASP B 1 88 ? -3.414 1.416 16.203 1 79.5 88 ASP B N 1
ATOM 1559 C CA . ASP B 1 88 ? -3.176 0.204 15.422 1 79.5 88 ASP B CA 1
ATOM 1560 C C . ASP B 1 88 ? -1.763 0.192 14.844 1 79.5 88 ASP B C 1
ATOM 1562 O O . ASP B 1 88 ? -1.26 1.226 14.398 1 79.5 88 ASP B O 1
ATOM 1566 N N . PRO B 1 89 ? -1.136 -0.976 14.977 1 83.5 89 PRO B N 1
ATOM 1567 C CA . PRO B 1 89 ? 0.139 -1.062 14.266 1 83.5 89 PRO B CA 1
ATOM 1568 C C . PRO B 1 89 ? -0.017 -0.864 12.758 1 83.5 89 PRO B C 1
ATOM 1570 O O . PRO B 1 89 ? -1.044 -1.239 12.18 1 83.5 89 PRO B O 1
ATOM 1573 N N . PHE B 1 90 ? 0.916 -0.26 12.18 1 85.19 90 PHE B N 1
ATOM 1574 C CA . PHE B 1 90 ? 0.912 -0.02 10.742 1 85.19 90 PHE B CA 1
ATOM 1575 C C . PHE B 1 90 ? 2.254 -0.396 10.133 1 85.19 90 PHE B C 1
ATOM 1577 O O . PHE B 1 90 ? 3.309 -0.012 10.641 1 85.19 90 PHE B O 1
ATOM 1584 N N . TYR B 1 91 ? 2.193 -1.137 9.078 1 89.62 91 TYR B N 1
ATOM 1585 C CA . TYR B 1 91 ? 3.393 -1.552 8.352 1 89.62 91 TYR B CA 1
ATOM 1586 C C . TYR B 1 91 ? 3.309 -1.163 6.883 1 89.62 91 TYR B C 1
ATOM 1588 O O . TYR B 1 91 ? 2.252 -1.295 6.262 1 89.62 91 TYR B O 1
ATOM 1596 N N . ALA B 1 92 ? 4.387 -0.69 6.379 1 91.81 92 ALA B N 1
ATOM 1597 C CA . ALA B 1 92 ? 4.492 -0.418 4.949 1 91.81 92 ALA B CA 1
ATOM 1598 C C . ALA B 1 92 ? 5.852 -0.849 4.406 1 91.81 92 ALA B C 1
ATOM 1600 O O . ALA B 1 92 ? 6.879 -0.647 5.059 1 91.81 92 ALA B O 1
ATOM 1601 N N . VAL B 1 93 ? 5.863 -1.463 3.32 1 95.25 93 VAL B N 1
ATOM 1602 C CA . VAL B 1 93 ? 7.07 -1.801 2.568 1 95.25 93 VAL B CA 1
ATOM 1603 C C . VAL B 1 93 ? 7.074 -1.056 1.236 1 95.25 93 VAL B C 1
ATOM 1605 O O . VAL B 1 93 ? 6.094 -1.101 0.49 1 95.25 93 VAL B O 1
ATOM 1608 N N . ILE B 1 94 ? 8.172 -0.389 0.942 1 95.56 94 ILE B N 1
ATOM 1609 C CA . ILE B 1 94 ? 8.266 0.518 -0.196 1 95.56 94 ILE B CA 1
ATOM 1610 C C . ILE B 1 94 ? 9.461 0.131 -1.066 1 95.56 94 ILE B C 1
ATOM 1612 O O . ILE B 1 94 ? 10.555 -0.108 -0.555 1 95.56 94 ILE B O 1
ATOM 1616 N N . ALA B 1 95 ? 9.25 0.061 -2.266 1 96.81 95 ALA B N 1
ATOM 1617 C CA . ALA B 1 95 ? 10.352 -0.105 -3.215 1 96.81 95 ALA B CA 1
ATOM 1618 C C . ALA B 1 95 ? 10.062 0.628 -4.523 1 96.81 95 ALA B C 1
ATOM 1620 O O . ALA B 1 95 ? 8.914 0.977 -4.805 1 96.81 95 ALA B O 1
ATOM 1621 N N . TYR B 1 96 ? 11.117 0.839 -5.273 1 95 96 TYR B N 1
ATOM 1622 C CA . TYR B 1 96 ? 11.031 1.575 -6.527 1 95 96 TYR B CA 1
ATOM 1623 C C . TYR B 1 96 ? 11.484 0.713 -7.699 1 95 96 TYR B C 1
ATOM 1625 O O . TYR B 1 96 ? 12.328 -0.171 -7.531 1 95 96 TYR B O 1
ATOM 1633 N N . ARG B 1 97 ? 10.836 1.024 -8.773 1 96.06 97 ARG B N 1
ATOM 1634 C CA . ARG B 1 97 ? 11.328 0.379 -9.984 1 96.06 97 ARG B CA 1
ATOM 1635 C C . ARG B 1 97 ? 12.68 0.944 -10.398 1 96.06 97 ARG B C 1
ATOM 1637 O O . ARG B 1 97 ? 12.797 2.125 -10.734 1 96.06 97 ARG B O 1
ATOM 1644 N N . ASN B 1 98 ? 13.727 0.155 -10.398 1 96.56 98 ASN B N 1
ATOM 1645 C CA . ASN B 1 98 ? 15.07 0.423 -10.898 1 96.56 98 ASN B CA 1
ATOM 1646 C C . ASN B 1 98 ? 15.836 1.362 -9.969 1 96.56 98 ASN B C 1
ATOM 1648 O O . ASN B 1 98 ? 16.984 1.084 -9.609 1 96.56 98 ASN B O 1
ATOM 1652 N N . PHE B 1 99 ? 15.289 2.543 -9.602 1 93.62 99 PHE B N 1
ATOM 1653 C CA . PHE B 1 99 ? 15.984 3.488 -8.727 1 93.62 99 PHE B CA 1
ATOM 1654 C C . PHE B 1 99 ? 14.984 4.336 -7.949 1 93.62 99 PHE B C 1
ATOM 1656 O O . PHE B 1 99 ? 13.828 4.477 -8.352 1 93.62 99 PHE B O 1
ATOM 1663 N N . LYS B 1 100 ? 15.383 4.812 -6.824 1 90.88 100 LYS B N 1
ATOM 1664 C CA . LYS B 1 100 ? 14.625 5.816 -6.074 1 90.88 100 LYS B CA 1
ATOM 1665 C C . LYS B 1 100 ? 14.961 7.227 -6.551 1 90.88 100 LYS B C 1
ATOM 1667 O O . LYS B 1 100 ? 16.125 7.645 -6.504 1 90.88 100 LYS B O 1
ATOM 1672 N N . PRO B 1 101 ? 13.93 7.934 -7.027 1 85 101 PRO B N 1
ATOM 1673 C CA . PRO B 1 101 ? 14.219 9.289 -7.5 1 85 101 PRO B CA 1
ATOM 1674 C C . PRO B 1 101 ? 14.812 10.18 -6.414 1 85 101 PRO B C 1
ATOM 1676 O O . PRO B 1 101 ? 14.43 10.078 -5.246 1 85 101 PRO B O 1
ATOM 1679 N N . ILE B 1 102 ? 15.883 10.914 -6.695 1 74.31 102 ILE B N 1
ATOM 1680 C CA . ILE B 1 102 ? 16.531 11.875 -5.801 1 74.31 102 ILE B CA 1
ATOM 1681 C C . ILE B 1 102 ? 15.875 13.25 -5.977 1 74.31 102 ILE B C 1
ATOM 1683 O O . ILE B 1 102 ? 15.695 13.719 -7.102 1 74.31 102 ILE B O 1
ATOM 1687 N N . HIS B 1 103 ? 15.031 13.586 -5.141 1 61.84 103 HIS B N 1
ATOM 1688 C CA . HIS B 1 103 ? 14.422 14.898 -5.289 1 61.84 103 HIS B CA 1
ATOM 1689 C C . HIS B 1 103 ? 15.32 15.984 -4.703 1 61.84 103 HIS B C 1
ATOM 1691 O O . HIS B 1 103 ? 15.891 15.812 -3.621 1 61.84 103 HIS B O 1
ATOM 1697 N N . ASP B 1 104 ? 16 16.641 -5.559 1 47.22 104 ASP B N 1
ATOM 1698 C CA . ASP B 1 104 ? 16.844 17.781 -5.164 1 47.22 104 ASP B CA 1
ATOM 1699 C C . ASP B 1 104 ? 16.094 18.688 -4.191 1 47.22 104 ASP B C 1
ATOM 1701 O O . ASP B 1 104 ? 14.914 18.984 -4.387 1 47.22 104 ASP B O 1
ATOM 1705 N N . ASN B 1 105 ? 16.422 18.688 -2.729 1 40.19 105 ASN B N 1
ATOM 1706 C CA . ASN B 1 105 ? 16.109 19.859 -1.907 1 40.19 105 ASN B CA 1
ATOM 1707 C C . ASN B 1 105 ? 16.281 21.156 -2.684 1 40.19 105 ASN B C 1
ATOM 1709 O O . ASN B 1 105 ? 17.219 21.297 -3.479 1 40.19 105 ASN B O 1
#

Foldseek 3Di:
DLQVVLVVDDAQGKDKDKDWDDDDPPPVCQVVVVVVVVVVQVVVQVVQVVHPFKDRKDKDKDAQDPCLPCPDPVVVVCVVVVNNDSHIIMMMIMIGGNDHDDDDD/DLQVVLVVDDAQGKDKDKDWDDDDPPPVCQVVVVVVVVVVQVVVQVVQVVHPFKDRKDKDKDAQDPCLPCPDPVVVVCVVVVNNDSHIIMMMIMIGGNDHDDDDD